Protein AF-0000000066668780 (afdb_homodimer)

Organism: Nocardia brasiliensis (strain ATCC 700358 / HUJEG-1) (NCBI:txid1133849)

Foldseek 3Di:
DDDDDAWEKEFEWEDDPQWTKWFAWAPPPPLHRFIEGQIGTDDPPDDRLVRRQVSQCQAWNKHADSVQKAFQAWEWEAPPPPHIYIYTYIYGNDIDDDTDGNDCNTTVDMDIDRLVDDDPRHDPVRVVSSVCNVVSHHYYYYNDDDPDPPPPVD/DDDDDAWEKEFEWEDDPQWTKWFAWAPPPPLHRFIEGQIGTDDPPDDRLRRRQVSQCQAWNKHADSVQKAFQAWEWEAPPPPHIYIYTYIYGNDIDDDTDGNDCNTTVDMDIDRLVDDDPRHDPVRVVSSVCNVVSHHYYYYNDDDPDPPPPVD

Structure (mmCIF, N/CA/C/O backbone):
data_AF-0000000066668780-model_v1
#
loop_
_entity.id
_entity.type
_entity.pdbx_description
1 polymer 'NUDIX hydrolase'
#
loop_
_atom_site.group_PDB
_atom_site.id
_atom_site.type_symbol
_atom_site.label_atom_id
_atom_site.label_alt_id
_atom_site.label_comp_id
_atom_site.label_asym_id
_atom_site.label_entity_id
_atom_site.label_seq_id
_atom_site.pdbx_PDB_ins_code
_atom_site.Cartn_x
_atom_site.Cartn_y
_atom_site.Cartn_z
_atom_site.occupancy
_atom_site.B_iso_or_equiv
_atom_site.auth_seq_id
_atom_site.auth_comp_id
_atom_site.auth_asym_id
_atom_site.auth_atom_id
_atom_site.pdbx_PDB_model_num
ATOM 1 N N . MET A 1 1 ? 2.645 -21.25 11.852 1 57.34 1 MET A N 1
ATOM 2 C CA . MET A 1 1 ? 3.521 -20.094 11.742 1 57.34 1 MET A CA 1
ATOM 3 C C . MET A 1 1 ? 2.773 -18.797 12.094 1 57.34 1 MET A C 1
ATOM 5 O O . MET A 1 1 ? 1.587 -18.672 11.789 1 57.34 1 MET A O 1
ATOM 9 N N . THR A 1 2 ? 3.303 -18.016 13 1 78.12 2 THR A N 1
ATOM 10 C CA . THR A 1 2 ? 2.643 -16.812 13.5 1 78.12 2 THR A CA 1
ATOM 11 C C . THR A 1 2 ? 2.387 -15.836 12.359 1 78.12 2 THR A C 1
ATOM 13 O O . THR A 1 2 ? 3.271 -15.586 11.539 1 78.12 2 THR A O 1
ATOM 16 N N . ILE A 1 3 ? 1.194 -15.492 12.188 1 87.69 3 ILE A N 1
ATOM 17 C CA . ILE A 1 3 ? 0.774 -14.562 11.141 1 87.69 3 ILE A CA 1
ATOM 18 C C . ILE A 1 3 ? 1.313 -13.172 11.453 1 87.69 3 ILE A C 1
ATOM 20 O O . ILE A 1 3 ? 1.068 -12.625 12.531 1 87.69 3 ILE A O 1
ATOM 24 N N . PHE A 1 4 ? 2.117 -12.68 10.516 1 91.69 4 PHE A N 1
ATOM 25 C CA . PHE A 1 4 ? 2.697 -11.352 10.672 1 91.69 4 PHE A CA 1
ATOM 26 C C . PHE A 1 4 ? 1.655 -10.266 10.406 1 91.69 4 PHE A C 1
ATOM 28 O O . PHE A 1 4 ? 0.869 -10.375 9.461 1 91.69 4 PHE A O 1
ATOM 35 N N . ARG A 1 5 ? 1.616 -9.273 11.273 1 94.69 5 ARG A N 1
ATOM 36 C CA . ARG A 1 5 ? 0.768 -8.094 11.133 1 94.69 5 ARG A CA 1
ATOM 37 C C . ARG A 1 5 ? 1.564 -6.816 11.359 1 94.69 5 ARG A C 1
ATOM 39 O O . ARG A 1 5 ? 2.525 -6.809 12.133 1 94.69 5 ARG A O 1
ATOM 46 N N . THR A 1 6 ? 1.183 -5.785 10.711 1 96.19 6 THR A N 1
ATOM 47 C CA . THR A 1 6 ? 1.904 -4.527 10.859 1 96.19 6 THR A CA 1
ATOM 48 C C . THR A 1 6 ? 0.933 -3.352 10.938 1 96.19 6 THR A C 1
ATOM 50 O O . THR A 1 6 ? -0.254 -3.502 10.641 1 96.19 6 THR A O 1
ATOM 53 N N . ILE A 1 7 ? 1.44 -2.242 11.414 1 96.75 7 ILE A N 1
ATOM 54 C CA . ILE A 1 7 ? 0.686 -0.996 11.492 1 96.75 7 ILE A CA 1
ATOM 55 C C . ILE A 1 7 ? 0.585 -0.367 10.109 1 96.75 7 ILE A C 1
ATOM 57 O O . ILE A 1 7 ? 1.516 -0.469 9.305 1 96.75 7 ILE A O 1
ATOM 61 N N . VAL A 1 8 ? -0.502 0.285 9.844 1 97.88 8 VAL A N 1
ATOM 62 C CA . VAL A 1 8 ? -0.703 1.032 8.602 1 97.88 8 VAL A CA 1
ATOM 63 C C . VAL A 1 8 ? -0.846 2.52 8.914 1 97.88 8 VAL A C 1
ATOM 65 O O . VAL A 1 8 ? -1.697 2.914 9.719 1 97.88 8 VAL A O 1
ATOM 68 N N . GLY A 1 9 ? 0.078 3.295 8.352 1 97.88 9 GLY A N 1
ATOM 69 C CA . GLY A 1 9 ? -0.002 4.746 8.438 1 97.88 9 GLY A CA 1
ATOM 70 C C . GLY A 1 9 ? -0.447 5.395 7.145 1 97.88 9 GLY A C 1
ATOM 71 O O . GLY A 1 9 ? -0.342 4.793 6.074 1 97.88 9 GLY A O 1
ATOM 72 N N . VAL A 1 10 ? -0.979 6.594 7.277 1 98.75 10 VAL A N 1
ATOM 73 C CA . VAL A 1 10 ? -1.367 7.41 6.133 1 98.75 10 VAL A CA 1
ATOM 74 C C . VAL A 1 10 ? -0.814 8.828 6.293 1 98.75 10 VAL A C 1
ATOM 76 O O . VAL A 1 10 ? -0.722 9.336 7.41 1 98.75 10 VAL A O 1
ATOM 79 N N . GLN A 1 11 ? -0.437 9.398 5.207 1 98.88 11 GLN A N 1
ATOM 80 C CA . GLN A 1 11 ? 0.023 10.781 5.156 1 98.88 11 GLN A CA 1
ATOM 81 C C . GLN A 1 11 ? -0.585 11.523 3.967 1 98.88 11 GLN A C 1
ATOM 83 O O . GLN A 1 11 ? -0.768 10.938 2.896 1 98.88 11 GLN A O 1
ATOM 88 N N . LEU A 1 12 ? -0.909 12.75 4.109 1 98.88 12 LEU A N 1
ATOM 89 C CA . LEU A 1 12 ? -1.543 13.57 3.08 1 98.88 12 LEU A CA 1
ATOM 90 C C . LEU A 1 12 ? -0.623 14.703 2.648 1 98.88 12 LEU A C 1
ATOM 92 O O . LEU A 1 12 ? -0.203 15.516 3.475 1 98.88 12 LEU A O 1
ATOM 96 N N . LEU A 1 13 ? -0.365 14.727 1.427 1 98.81 13 LEU A N 1
ATOM 97 C CA . LEU A 1 13 ? 0.352 15.859 0.845 1 98.81 13 LEU A CA 1
ATOM 98 C C . LEU A 1 13 ? -0.623 16.906 0.325 1 98.81 13 LEU A C 1
ATOM 100 O O . LEU A 1 13 ? -1.42 16.641 -0.574 1 98.81 13 LEU A O 1
ATOM 104 N N . LEU A 1 14 ? -0.664 18.047 0.905 1 98.75 14 LEU A N 1
ATOM 105 C CA . LEU A 1 14 ? -1.234 19.25 0.321 1 98.75 14 LEU A CA 1
ATOM 106 C C . LEU A 1 14 ? -0.167 20.062 -0.41 1 98.75 14 LEU A C 1
ATOM 108 O O . LEU A 1 14 ? 0.797 20.516 0.204 1 98.75 14 LEU A O 1
ATOM 112 N N . ILE A 1 15 ? -0.327 20.172 -1.659 1 98.5 15 ILE A N 1
ATOM 113 C CA . ILE A 1 15 ? 0.67 20.859 -2.469 1 98.5 15 ILE A CA 1
ATOM 114 C C . ILE A 1 15 ? 0.02 22.047 -3.193 1 98.5 15 ILE A C 1
ATOM 116 O O . ILE A 1 15 ? -0.992 21.875 -3.877 1 98.5 15 ILE A O 1
ATOM 120 N N . GLU A 1 16 ? 0.57 23.141 -2.951 1 96.5 16 GLU A N 1
ATOM 121 C CA . GLU A 1 16 ? 0.113 24.391 -3.57 1 96.5 16 GLU A CA 1
ATOM 122 C C . GLU A 1 16 ? 1.291 25.266 -3.996 1 96.5 16 GLU A C 1
ATOM 124 O O . GLU A 1 16 ? 2.207 25.5 -3.209 1 96.5 16 GLU A O 1
ATOM 129 N N . ASN A 1 17 ? 1.235 25.7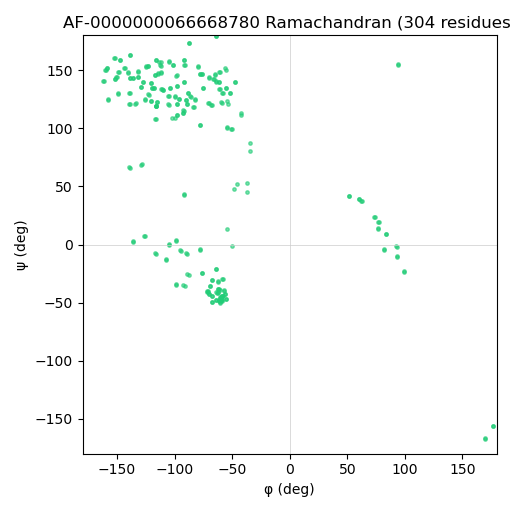34 -5.254 1 96.44 17 ASN A N 1
ATOM 130 C CA . ASN A 1 17 ? 2.238 26.672 -5.75 1 96.44 17 ASN A CA 1
ATOM 131 C C . ASN A 1 17 ? 3.654 26.156 -5.492 1 96.44 17 ASN A C 1
ATOM 133 O O . ASN A 1 17 ? 4.5 26.891 -4.977 1 96.44 17 ASN A O 1
ATOM 137 N N . GLY A 1 18 ? 3.859 24.859 -5.707 1 96.56 18 GLY A N 1
ATOM 138 C CA . GLY A 1 18 ? 5.184 24.266 -5.598 1 96.56 18 GLY A CA 1
ATOM 139 C C . GLY A 1 18 ? 5.629 24.062 -4.164 1 96.56 18 GLY A C 1
ATOM 140 O O . GLY A 1 18 ? 6.809 23.812 -3.902 1 96.56 18 GLY A O 1
ATOM 141 N N . ARG A 1 19 ? 4.691 24.172 -3.207 1 98.56 19 ARG A N 1
ATOM 142 C CA . ARG A 1 19 ? 5.008 23.984 -1.794 1 98.56 19 ARG A CA 1
ATOM 143 C C . ARG A 1 19 ? 4.148 22.891 -1.176 1 98.56 19 ARG A C 1
ATOM 145 O O . ARG A 1 19 ? 3.049 22.609 -1.655 1 98.56 19 ARG A O 1
ATOM 152 N N . VAL A 1 20 ? 4.68 22.281 -0.128 1 98.81 20 VAL A N 1
ATOM 153 C CA . VAL A 1 20 ? 3.961 21.25 0.601 1 98.81 20 VAL A CA 1
ATOM 154 C C . VAL A 1 20 ? 3.783 21.672 2.059 1 98.81 20 VAL A C 1
ATOM 156 O O . VAL A 1 20 ? 4.695 22.234 2.662 1 98.81 20 VAL A O 1
ATOM 159 N N . LEU A 1 21 ? 2.605 21.406 2.604 1 98.88 21 LEU A N 1
ATOM 160 C CA . LEU A 1 21 ? 2.318 21.703 4 1 98.88 21 LEU A CA 1
ATOM 161 C C . LEU A 1 21 ? 2.846 20.609 4.918 1 98.88 21 LEU A C 1
ATOM 163 O O . LEU A 1 21 ? 2.533 19.438 4.73 1 98.88 21 LEU A O 1
ATOM 167 N N . LEU A 1 22 ? 3.672 20.969 5.895 1 98.88 22 LEU A N 1
ATOM 168 C CA . LEU A 1 22 ? 4.156 20.031 6.902 1 98.88 22 LEU A CA 1
ATOM 169 C C . LEU A 1 22 ? 3.842 20.531 8.305 1 98.88 22 LEU A C 1
ATOM 171 O O . LEU A 1 22 ? 3.625 21.719 8.508 1 98.88 22 LEU A O 1
ATOM 175 N N . ALA A 1 23 ? 3.729 19.594 9.18 1 98.56 23 ALA A N 1
ATOM 176 C CA . ALA A 1 23 ? 3.473 19.844 10.602 1 98.56 23 ALA A CA 1
ATOM 177 C C . ALA A 1 23 ? 4.68 19.469 11.453 1 98.56 23 ALA A C 1
ATOM 179 O O . ALA A 1 23 ? 5.277 18.406 11.258 1 98.56 23 ALA A O 1
ATOM 180 N N . ARG A 1 24 ? 5.02 20.328 12.328 1 98.38 24 ARG A N 1
ATOM 181 C CA . ARG A 1 24 ? 6.125 20.016 13.234 1 98.38 24 ARG A CA 1
ATOM 182 C C . ARG A 1 24 ? 5.625 19.312 14.492 1 98.38 24 ARG A C 1
ATOM 184 O O . ARG A 1 24 ? 4.828 19.875 15.25 1 98.38 24 ARG A O 1
ATOM 191 N N . ARG A 1 25 ? 6.145 18.109 14.711 1 97.31 25 ARG A N 1
ATOM 192 C CA . ARG A 1 25 ? 5.691 17.25 15.805 1 97.31 25 ARG A CA 1
ATOM 193 C C . ARG A 1 25 ? 6.121 17.812 17.156 1 97.31 25 ARG A C 1
ATOM 195 O O . ARG A 1 25 ? 7.234 18.328 17.297 1 97.31 25 ARG A O 1
ATOM 202 N N . ARG A 1 26 ? 5.188 17.609 18.109 1 94.56 26 ARG A N 1
ATOM 203 C CA . ARG A 1 26 ? 5.418 18.062 19.469 1 94.56 26 ARG A CA 1
ATOM 204 C C . ARG A 1 26 ? 4.711 17.141 20.469 1 94.56 26 ARG A C 1
ATOM 206 O O . ARG A 1 26 ? 3.531 16.828 20.312 1 94.56 26 ARG A O 1
ATOM 213 N N . ASN A 1 27 ? 5.508 16.719 21.469 1 93 27 ASN A N 1
ATOM 214 C CA . ASN A 1 27 ? 4.93 16 22.594 1 93 27 ASN A CA 1
ATOM 215 C C . ASN A 1 27 ? 4.289 14.695 22.156 1 93 27 ASN A C 1
ATOM 217 O O . ASN A 1 27 ? 3.193 14.352 22.609 1 93 27 ASN A O 1
ATOM 221 N N . THR A 1 28 ? 4.844 13.938 21.188 1 84.25 28 THR A N 1
ATOM 222 C CA . THR A 1 28 ? 4.238 12.727 20.641 1 84.25 28 THR A CA 1
ATOM 223 C C . THR A 1 28 ? 4.992 11.484 21.125 1 84.25 28 THR A C 1
ATOM 225 O O . THR A 1 28 ? 4.488 10.367 21.016 1 84.25 28 THR A O 1
ATOM 228 N N . GLY A 1 29 ? 6.168 11.812 21.688 1 82.56 29 GLY A N 1
ATOM 229 C CA . GLY A 1 29 ? 6.973 10.68 22.125 1 82.56 29 GLY A CA 1
ATOM 230 C C . GLY A 1 29 ? 7.762 10.047 20.984 1 82.56 29 GLY A C 1
ATOM 231 O O . GLY A 1 29 ? 8.523 9.102 21.219 1 82.56 29 GLY A O 1
ATOM 232 N N . PHE A 1 30 ? 7.488 10.57 19.859 1 78.94 30 PHE A N 1
ATOM 233 C CA . PHE A 1 30 ? 8.195 10.086 18.672 1 78.94 30 PHE A CA 1
ATOM 234 C C . PHE A 1 30 ? 8.578 11.25 17.766 1 78.94 30 PHE A C 1
ATOM 236 O O . PHE A 1 30 ? 7.727 12.062 17.391 1 78.94 30 PHE A O 1
ATOM 243 N N . ALA A 1 31 ? 9.883 11.453 17.484 1 89.31 31 ALA A N 1
ATOM 244 C CA . ALA A 1 31 ? 10.398 12.375 16.484 1 89.31 31 ALA A CA 1
ATOM 245 C C . ALA A 1 31 ? 9.969 13.812 16.781 1 89.31 31 ALA A C 1
ATOM 247 O O . ALA A 1 31 ? 9.578 14.547 15.867 1 89.31 31 ALA A O 1
ATOM 248 N N . ASP A 1 32 ? 9.984 14.141 18 1 93.38 32 ASP A N 1
ATOM 249 C CA . ASP A 1 32 ? 9.609 15.5 18.359 1 93.38 32 ASP A CA 1
ATOM 250 C C . ASP A 1 32 ? 10.562 16.516 17.734 1 93.38 32 ASP A C 1
ATOM 252 O O . ASP A 1 32 ? 11.773 16.312 17.719 1 93.38 32 ASP A O 1
ATOM 256 N N . GLY A 1 33 ? 9.93 17.531 17.172 1 96.19 33 GLY A N 1
ATOM 257 C CA . GLY A 1 33 ? 10.703 18.562 16.484 1 96.19 33 GLY A CA 1
ATOM 258 C C . GLY A 1 33 ? 10.859 18.297 15.008 1 96.19 33 GLY A C 1
ATOM 259 O O . GLY A 1 33 ? 11.25 19.188 14.25 1 96.19 33 GLY A O 1
ATOM 260 N N . GLN A 1 34 ? 10.477 17.141 14.578 1 97.62 34 GLN A N 1
ATOM 261 C CA . GLN A 1 34 ? 10.586 16.812 13.164 1 97.62 34 GLN A CA 1
ATOM 262 C C . GLN A 1 34 ? 9.305 17.172 12.414 1 97.62 34 GLN A C 1
ATOM 264 O O . GLN A 1 34 ? 8.234 17.281 13.023 1 97.62 34 GLN A O 1
ATOM 269 N N . TRP A 1 35 ? 9.523 17.406 11.133 1 98.44 35 TRP A N 1
ATOM 270 C CA . TRP A 1 35 ? 8.406 17.766 10.266 1 98.44 35 TRP A CA 1
ATOM 271 C C . TRP A 1 35 ? 7.805 16.516 9.617 1 98.44 35 TRP A C 1
ATOM 273 O O . TRP A 1 35 ? 8.531 15.594 9.227 1 98.44 35 TRP A O 1
ATOM 283 N N . ASN A 1 36 ? 6.535 16.5 9.539 1 98.19 36 ASN A N 1
ATOM 284 C CA . ASN A 1 36 ? 5.84 15.406 8.859 1 98.19 36 ASN A CA 1
ATOM 285 C C . ASN A 1 36 ? 4.605 15.914 8.117 1 98.19 36 ASN A C 1
ATOM 287 O O . ASN A 1 36 ? 4.039 16.953 8.477 1 98.19 36 ASN A O 1
ATOM 291 N N . ALA A 1 37 ? 4.25 15.227 7.07 1 98.69 37 ALA A N 1
ATOM 292 C CA . ALA A 1 37 ? 2.949 15.477 6.453 1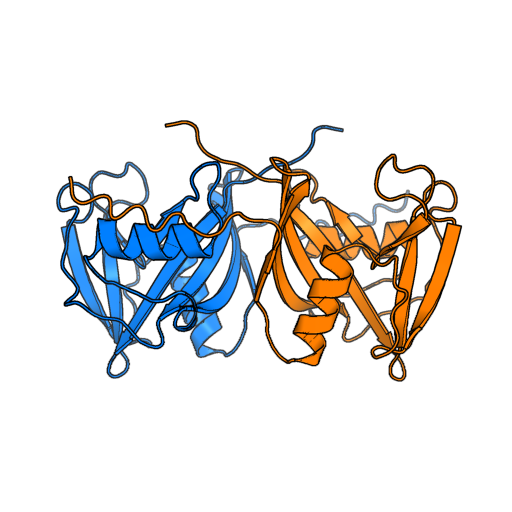 98.69 37 ALA A CA 1
ATOM 293 C C . ALA A 1 37 ? 1.812 15.117 7.406 1 98.69 37 ALA A C 1
ATOM 295 O O . ALA A 1 37 ? 1.906 14.133 8.148 1 98.69 37 ALA A O 1
ATOM 296 N N . PRO A 1 38 ? 0.733 15.938 7.438 1 98.56 38 PRO A N 1
ATOM 297 C CA . PRO A 1 38 ? -0.423 15.5 8.227 1 98.56 38 PRO A CA 1
ATOM 298 C C . PRO A 1 38 ? -0.82 14.055 7.945 1 98.56 38 PRO A C 1
ATOM 300 O O . PRO A 1 38 ? -0.757 13.602 6.797 1 98.56 38 PRO A O 1
ATOM 303 N N . GLY A 1 39 ? -1.153 13.359 8.906 1 97.88 39 GLY A N 1
ATOM 304 C CA . GLY A 1 39 ? -1.483 11.945 8.773 1 97.88 39 GLY A CA 1
ATOM 305 C C . GLY A 1 39 ? -1.622 11.242 10.109 1 97.88 39 GLY A C 1
ATOM 306 O O . GLY A 1 39 ? -1.695 11.891 11.156 1 97.88 39 GLY A O 1
ATOM 307 N N . GLY A 1 40 ? -1.665 9.961 10.117 1 96.69 40 GLY A N 1
ATOM 308 C CA . GLY A 1 40 ? -1.83 9.141 11.305 1 96.69 40 GLY A CA 1
ATOM 309 C C . GLY A 1 40 ? -1.922 7.656 10.992 1 96.69 40 GLY A C 1
ATOM 310 O O . GLY A 1 40 ? -1.345 7.188 10.008 1 96.69 40 GLY A O 1
ATOM 311 N N . LYS A 1 41 ? -2.543 6.953 11.922 1 96.75 41 LYS A N 1
ATOM 312 C CA . LYS A 1 41 ? -2.693 5.508 11.789 1 96.75 41 LYS A CA 1
ATOM 313 C C . LYS A 1 41 ? -4.156 5.125 11.57 1 96.75 41 LYS A C 1
ATOM 315 O O . LYS A 1 41 ? -5.059 5.887 11.922 1 96.75 41 LYS A O 1
ATOM 320 N N . LEU A 1 42 ? -4.301 4.012 10.922 1 96.81 42 LEU A N 1
ATOM 321 C CA . LEU A 1 42 ? -5.652 3.479 10.773 1 96.81 42 LEU A CA 1
ATOM 322 C C . LEU A 1 42 ? -6.227 3.072 12.133 1 96.81 42 LEU A C 1
ATOM 324 O O . LEU A 1 42 ? -5.516 2.51 12.969 1 96.81 42 LEU A O 1
ATOM 328 N N . ASP A 1 43 ? -7.512 3.291 12.344 1 94.75 43 ASP A N 1
ATOM 329 C CA . ASP A 1 43 ? -8.273 2.689 13.43 1 94.75 43 ASP A CA 1
ATOM 330 C C . ASP A 1 43 ? -8.93 1.388 12.984 1 94.75 43 ASP A C 1
ATOM 332 O O . ASP A 1 43 ? -9.133 1.165 11.789 1 94.75 43 ASP A O 1
ATOM 336 N N . GLU A 1 44 ? -9.219 0.635 13.914 1 92.56 44 GLU A N 1
ATOM 337 C CA . GLU A 1 44 ? -9.945 -0.593 13.594 1 92.56 44 GLU A CA 1
ATOM 338 C C . GLU A 1 44 ? -11.266 -0.288 12.898 1 92.56 44 GLU A C 1
ATOM 340 O O . GLU A 1 44 ? -11.984 0.636 13.289 1 92.56 44 GLU A O 1
ATOM 345 N N . GLY A 1 45 ? -11.531 -0.969 11.758 1 91.12 45 GLY A N 1
ATOM 346 C CA . GLY A 1 45 ? -12.82 -0.856 11.086 1 91.12 45 GLY A CA 1
ATOM 347 C C . GLY A 1 45 ? -12.844 0.211 10.008 1 91.12 45 GLY A C 1
ATOM 348 O O . GLY A 1 45 ? -13.844 0.381 9.32 1 91.12 45 GLY A O 1
ATOM 349 N N . GLU A 1 46 ? -11.773 0.891 9.859 1 93.81 46 GLU A N 1
ATOM 350 C CA . GLU A 1 46 ? -11.766 1.922 8.82 1 93.81 46 GLU A CA 1
ATOM 351 C C . GLU A 1 46 ? -10.781 1.576 7.707 1 93.81 46 GLU A C 1
ATOM 353 O O . GLU A 1 46 ? -9.734 0.975 7.953 1 93.81 46 GLU A O 1
ATOM 358 N N . ASP A 1 47 ? -11.148 2.012 6.473 1 96.56 47 ASP A N 1
ATOM 359 C CA . ASP A 1 47 ? -10.211 1.836 5.367 1 96.56 47 ASP A CA 1
ATOM 360 C C . ASP A 1 47 ? -9.25 3.018 5.266 1 96.56 47 ASP A C 1
ATOM 362 O O . ASP A 1 47 ? -9.414 4.023 5.961 1 96.56 47 ASP A O 1
ATOM 366 N N . VAL A 1 48 ? -8.32 2.895 4.422 1 97.75 48 VAL A N 1
ATOM 367 C CA . VAL A 1 48 ? -7.211 3.836 4.297 1 97.75 48 VAL A CA 1
ATOM 368 C C . VAL A 1 48 ? -7.746 5.215 3.92 1 97.75 48 VAL A C 1
ATOM 370 O O . VAL A 1 48 ? -7.242 6.234 4.398 1 97.75 48 VAL A O 1
ATOM 373 N N . LEU A 1 49 ? -8.766 5.297 3.049 1 97.88 49 LEU A N 1
ATOM 374 C CA . LEU A 1 49 ? -9.312 6.578 2.615 1 97.88 49 LEU A CA 1
ATOM 375 C C . LEU A 1 49 ? -10.07 7.258 3.754 1 97.88 49 LEU A C 1
ATOM 377 O O . LEU A 1 49 ? -9.93 8.469 3.959 1 97.88 49 LEU A O 1
ATOM 381 N N . THR A 1 50 ? -10.82 6.5 4.465 1 97.12 50 THR A N 1
ATOM 382 C CA . THR A 1 50 ? -11.516 7.039 5.629 1 97.12 50 THR A CA 1
ATOM 383 C C . THR A 1 50 ? -10.523 7.617 6.633 1 97.12 50 THR A C 1
ATOM 385 O O . THR A 1 50 ? -10.734 8.711 7.164 1 97.12 50 THR A O 1
ATOM 388 N N . ALA A 1 51 ? -9.477 6.891 6.855 1 97.56 51 ALA A N 1
ATOM 389 C CA . ALA A 1 51 ? -8.469 7.312 7.82 1 97.56 51 ALA A CA 1
ATOM 390 C C . ALA A 1 51 ? -7.836 8.641 7.406 1 97.56 51 ALA A C 1
ATOM 392 O O . ALA A 1 51 ? -7.723 9.562 8.219 1 97.56 51 ALA A O 1
ATOM 393 N N . ILE A 1 52 ? -7.414 8.766 6.113 1 98.19 52 ILE A N 1
ATOM 394 C CA . ILE A 1 52 ? -6.68 9.953 5.695 1 98.19 52 ILE A CA 1
ATOM 395 C C . ILE A 1 52 ? -7.613 11.164 5.707 1 98.19 52 ILE A C 1
ATOM 397 O O . ILE A 1 52 ? -7.195 12.273 6.047 1 98.19 52 ILE A O 1
ATOM 401 N N . ILE A 1 53 ? -8.859 10.953 5.352 1 97.88 53 ILE A N 1
ATOM 402 C CA . ILE A 1 53 ? -9.844 12.031 5.355 1 97.88 53 ILE A CA 1
ATOM 403 C C . ILE A 1 53 ? -10.117 12.484 6.793 1 97.88 53 ILE A C 1
ATOM 405 O O . ILE A 1 53 ? -10.141 13.68 7.082 1 97.88 53 ILE A O 1
ATOM 409 N N . ARG A 1 54 ? -10.281 11.523 7.668 1 97.56 54 ARG A N 1
ATOM 410 C CA . ARG A 1 54 ? -10.492 11.828 9.078 1 97.56 54 ARG A CA 1
ATOM 411 C C . ARG A 1 54 ? -9.297 12.586 9.656 1 97.56 54 ARG A C 1
ATOM 413 O O . ARG A 1 54 ? -9.461 13.625 10.297 1 97.56 54 ARG A O 1
ATOM 420 N N . GLU A 1 55 ? -8.078 12.102 9.445 1 98.25 55 GLU A N 1
ATOM 421 C CA . GLU A 1 55 ? -6.859 12.703 9.977 1 98.25 55 GLU A CA 1
ATOM 422 C C . GLU A 1 55 ? -6.672 14.125 9.453 1 98.25 55 GLU A C 1
ATOM 424 O O . GLU A 1 55 ? -6.191 15 10.172 1 98.25 55 GLU A O 1
ATOM 429 N N . ALA A 1 56 ? -7.008 14.352 8.164 1 98.56 56 ALA A N 1
ATOM 430 C CA . ALA A 1 56 ? -6.898 15.68 7.57 1 98.56 56 ALA A CA 1
ATOM 431 C C . ALA A 1 56 ? -7.781 16.688 8.312 1 98.56 56 ALA A C 1
ATOM 433 O O . ALA A 1 56 ? -7.348 17.797 8.609 1 98.56 56 ALA A O 1
ATOM 434 N N . ASP A 1 57 ? -8.969 16.234 8.555 1 98.25 57 ASP A N 1
ATOM 435 C CA . ASP A 1 57 ? -9.898 17.109 9.273 1 98.25 57 ASP A CA 1
ATOM 436 C C . ASP A 1 57 ? -9.445 17.328 10.711 1 98.25 57 ASP A C 1
ATOM 438 O O . ASP A 1 57 ? -9.367 18.469 11.18 1 98.25 57 ASP A O 1
ATOM 442 N N . GLU A 1 58 ? -9.148 16.25 11.383 1 98.06 58 GLU A N 1
ATOM 443 C CA . GLU A 1 58 ? -8.812 16.297 12.805 1 98.06 58 GLU A CA 1
ATOM 444 C C . GLU A 1 58 ? -7.555 17.125 13.047 1 98.06 58 GLU A C 1
ATOM 446 O O . GLU A 1 58 ? -7.504 17.922 13.992 1 98.06 58 GLU A O 1
ATOM 451 N N . GLU A 1 59 ? -6.578 16.984 12.227 1 98.5 59 GLU A N 1
ATOM 452 C CA . GLU A 1 59 ? -5.27 17.562 12.523 1 98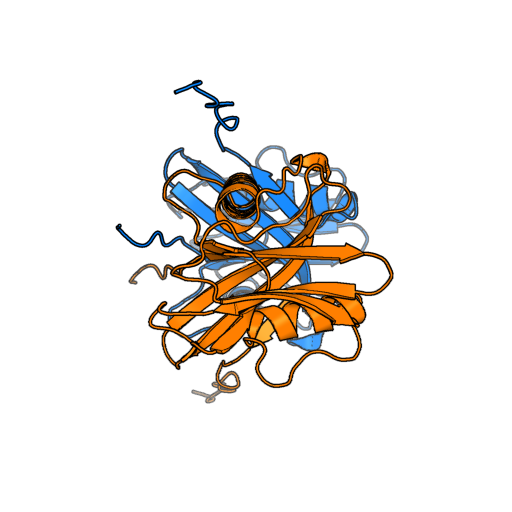.5 59 GLU A CA 1
ATOM 453 C C . GLU A 1 59 ? -5.145 18.969 11.945 1 98.5 59 GLU A C 1
ATOM 455 O O . GLU A 1 59 ? -4.512 19.844 12.555 1 98.5 59 GLU A O 1
ATOM 460 N N . ILE A 1 60 ? -5.777 19.203 10.703 1 98.69 60 ILE A N 1
ATOM 461 C CA . ILE A 1 60 ? -5.445 20.469 10.062 1 98.69 60 ILE A CA 1
ATOM 462 C C . ILE A 1 60 ? -6.715 21.125 9.516 1 98.69 60 ILE A C 1
ATOM 464 O O . ILE A 1 60 ? -6.648 22.109 8.773 1 98.69 60 ILE A O 1
ATOM 468 N N . GLY A 1 61 ? -7.875 20.531 9.727 1 98.38 61 GLY A N 1
ATOM 469 C CA . GLY A 1 61 ? -9.148 21.172 9.438 1 98.38 61 GLY A CA 1
ATOM 470 C C . GLY A 1 61 ? -9.492 21.172 7.961 1 98.38 61 GLY A C 1
ATOM 471 O O . GLY A 1 61 ? -10.305 21.969 7.508 1 98.38 61 GLY A O 1
ATOM 472 N N . VAL A 1 62 ? -8.891 20.328 7.238 1 98 62 VAL A N 1
ATOM 473 C CA . VAL A 1 62 ? -9.086 20.25 5.793 1 98 62 VAL A CA 1
ATOM 474 C C . VAL A 1 62 ? -10.086 19.141 5.465 1 98 62 VAL A C 1
ATOM 476 O O . VAL A 1 62 ? -10.023 18.062 6.039 1 98 62 VAL A O 1
ATOM 479 N N . GLN A 1 63 ? -11 19.5 4.527 1 98.31 63 GLN A N 1
ATOM 480 C CA . GLN A 1 63 ? -11.945 18.516 4.023 1 98.31 63 GLN A CA 1
ATOM 481 C C . GLN A 1 63 ? -11.57 18.062 2.617 1 98.31 63 GLN A C 1
ATOM 483 O O . GLN A 1 63 ? -11.359 18.891 1.729 1 98.31 63 GLN A O 1
ATOM 488 N N . VAL A 1 64 ? -11.484 16.797 2.473 1 98.06 64 VAL A N 1
ATOM 489 C CA . VAL A 1 64 ? -11.156 16.219 1.176 1 98.06 64 VAL A CA 1
ATOM 490 C C . VAL A 1 64 ? -12.172 15.141 0.821 1 98.06 64 VAL A C 1
ATOM 492 O O . VAL A 1 64 ? -12.555 14.328 1.673 1 98.06 64 VAL A O 1
ATOM 495 N N . GLU A 1 65 ? -12.617 15.164 -0.42 1 97.12 65 GLU A N 1
ATOM 496 C CA . GLU A 1 65 ? -13.484 14.094 -0.907 1 97.12 65 GLU A CA 1
ATOM 497 C C . GLU A 1 65 ? -12.68 12.859 -1.285 1 97.12 65 GLU A C 1
ATOM 499 O O . GLU A 1 65 ? -11.531 12.969 -1.719 1 97.12 65 GLU A O 1
ATOM 504 N N . ARG A 1 66 ? -13.305 11.758 -1.213 1 96.12 66 ARG A N 1
ATOM 505 C CA . ARG A 1 66 ? -12.664 10.484 -1.52 1 96.12 66 ARG A CA 1
ATOM 506 C C . ARG A 1 66 ? -12.086 10.484 -2.932 1 96.12 66 ARG A C 1
ATOM 508 O O . ARG A 1 66 ? -10.969 10.008 -3.156 1 96.12 66 ARG A O 1
ATOM 515 N N . ASP A 1 67 ? -12.836 11.086 -3.879 1 95.94 67 ASP A N 1
ATOM 516 C CA . ASP A 1 67 ? -12.438 11.078 -5.281 1 95.94 67 ASP A CA 1
ATOM 517 C C . ASP A 1 67 ? -11.336 12.102 -5.547 1 95.94 67 ASP A C 1
ATOM 519 O O . ASP A 1 67 ? -10.75 12.125 -6.633 1 95.94 67 ASP A O 1
ATOM 523 N N . ASP A 1 68 ? -10.977 12.875 -4.531 1 98.06 68 ASP A N 1
ATOM 524 C CA . ASP A 1 68 ? -9.953 13.906 -4.699 1 98.06 68 ASP A CA 1
ATOM 525 C C . ASP A 1 68 ? -8.633 13.477 -4.066 1 98.06 68 ASP A C 1
ATOM 527 O O . ASP A 1 68 ? -7.652 14.227 -4.086 1 98.06 68 ASP A O 1
ATOM 531 N N . VAL A 1 69 ? -8.656 12.281 -3.502 1 98.06 69 VAL A N 1
ATOM 532 C CA . VAL A 1 69 ? -7.449 11.734 -2.887 1 98.06 69 VAL A CA 1
ATOM 533 C C . VAL A 1 69 ? -6.785 10.75 -3.844 1 98.06 69 VAL A C 1
ATOM 535 O O . VAL A 1 69 ? -7.434 9.836 -4.352 1 98.06 69 VAL A O 1
ATOM 538 N N . GLU A 1 70 ? -5.516 10.961 -4.074 1 97.88 70 GLU A N 1
ATOM 539 C CA . GLU A 1 70 ? -4.754 10.125 -4.996 1 97.88 70 GLU A CA 1
ATOM 540 C C . GLU A 1 70 ? -3.549 9.492 -4.301 1 97.88 70 GLU A C 1
ATOM 542 O O . GLU A 1 70 ? -2.764 10.195 -3.654 1 97.88 70 GLU A O 1
ATOM 547 N N . LEU A 1 71 ? -3.375 8.203 -4.418 1 98.69 71 LEU A N 1
ATOM 548 C CA . LEU A 1 71 ? -2.182 7.562 -3.873 1 98.69 71 LEU A CA 1
ATOM 549 C C . LEU A 1 71 ? -0.947 7.934 -4.688 1 98.69 71 LEU A C 1
ATOM 551 O O . LEU A 1 71 ? -0.886 7.664 -5.887 1 98.69 71 LEU A O 1
ATOM 555 N N . VAL A 1 72 ? 0.026 8.508 -4.047 1 97.94 72 VAL A N 1
ATOM 556 C CA . VAL A 1 72 ? 1.244 8.867 -4.766 1 97.94 72 VAL A CA 1
ATOM 557 C C . VAL A 1 72 ? 2.314 7.805 -4.535 1 97.94 72 VAL A C 1
ATOM 559 O O . VAL A 1 72 ? 3.111 7.512 -5.43 1 97.94 72 VAL A O 1
ATOM 562 N N . ALA A 1 73 ? 2.303 7.23 -3.328 1 98.38 73 ALA A N 1
ATOM 563 C CA . ALA A 1 73 ? 3.33 6.227 -3.07 1 98.38 73 ALA A CA 1
ATOM 564 C C . ALA A 1 73 ? 2.934 5.324 -1.905 1 98.38 73 ALA A C 1
ATOM 566 O O . ALA A 1 73 ? 2.178 5.734 -1.022 1 98.38 73 ALA A O 1
ATOM 567 N N . SER A 1 74 ? 3.369 4.098 -1.914 1 98.75 74 SER A N 1
ATOM 568 C CA . SER A 1 74 ? 3.357 3.168 -0.79 1 98.75 74 SER A CA 1
ATOM 569 C C . SER A 1 74 ? 4.77 2.898 -0.279 1 98.75 74 SER A C 1
ATOM 571 O O . SER A 1 74 ? 5.68 2.631 -1.066 1 98.75 74 SER A O 1
ATOM 573 N N . ILE A 1 75 ? 4.941 2.955 1 1 98.25 75 ILE A N 1
ATOM 574 C CA . ILE A 1 75 ? 6.262 2.812 1.605 1 98.25 75 ILE A CA 1
ATOM 575 C C . ILE A 1 75 ? 6.227 1.703 2.654 1 98.25 75 ILE A C 1
ATOM 577 O O . ILE A 1 75 ? 5.32 1.655 3.488 1 98.25 75 ILE A O 1
ATOM 581 N N . HIS A 1 76 ? 7.051 0.753 2.557 1 98.38 76 HIS A N 1
ATOM 582 C CA . HIS A 1 76 ? 7.32 -0.202 3.625 1 98.38 76 HIS A CA 1
ATOM 583 C C . HIS A 1 76 ? 8.578 0.183 4.406 1 98.38 76 HIS A C 1
ATOM 585 O O . HIS A 1 76 ? 9.688 0.083 3.885 1 98.38 76 HIS A O 1
ATOM 591 N N . ILE A 1 77 ? 8.367 0.579 5.66 1 96.75 77 ILE A N 1
ATOM 592 C CA . ILE A 1 77 ? 9.477 1.173 6.395 1 96.75 77 ILE A CA 1
ATOM 593 C C . ILE A 1 77 ? 9.664 0.448 7.727 1 96.75 77 ILE A C 1
ATOM 595 O O . ILE A 1 77 ? 8.688 0.003 8.336 1 96.75 77 ILE A O 1
ATOM 599 N N . GLN A 1 78 ? 10.891 0.249 8.062 1 94.38 78 GLN A N 1
ATOM 600 C CA . GLN A 1 78 ? 11.281 -0.225 9.383 1 94.38 78 GLN A CA 1
ATOM 601 C C . GLN A 1 78 ? 12.125 0.817 10.117 1 94.38 78 GLN A C 1
ATOM 603 O O . GLN A 1 78 ? 13.281 1.057 9.75 1 94.38 78 GLN A O 1
ATOM 608 N N . HIS A 1 79 ? 11.523 1.413 11.102 1 87.44 79 HIS A N 1
ATOM 609 C CA . HIS A 1 79 ? 12.227 2.41 11.898 1 87.44 79 HIS A CA 1
ATOM 610 C C . HIS A 1 79 ? 11.578 2.58 13.266 1 87.44 79 HIS A C 1
ATOM 612 O O . HIS A 1 79 ? 10.391 2.896 13.359 1 87.44 79 HIS A O 1
ATOM 618 N N . PRO A 1 80 ? 12.25 2.445 14.336 1 84.75 80 PRO A N 1
ATOM 619 C CA . PRO A 1 80 ? 13.578 1.828 14.398 1 84.75 80 PRO A CA 1
ATOM 620 C C . PRO A 1 80 ? 13.562 0.353 14.008 1 84.75 80 PRO A C 1
ATOM 622 O O . PRO A 1 80 ? 12.516 -0.179 13.633 1 84.75 80 PRO A O 1
ATOM 625 N N . PRO A 1 81 ? 14.75 -0.232 14.039 1 83.88 81 PRO A N 1
ATOM 626 C CA . PRO A 1 81 ? 14.734 -1.659 13.711 1 83.88 81 PRO A CA 1
ATOM 627 C C . PRO A 1 81 ? 13.727 -2.447 14.539 1 83.88 81 PRO A C 1
ATOM 629 O O . PRO A 1 81 ? 13.586 -2.213 15.742 1 83.88 81 PRO A O 1
ATOM 632 N N . GLY A 1 82 ? 12.891 -3.273 13.828 1 86.81 82 GLY A N 1
ATOM 633 C CA . GLY A 1 82 ? 11.891 -4.078 14.523 1 86.81 82 GLY A CA 1
ATOM 634 C C . GLY A 1 82 ? 10.508 -3.467 14.484 1 86.81 82 GLY A C 1
ATOM 635 O O . GLY A 1 82 ? 9.508 -4.16 14.695 1 86.81 82 GLY A O 1
ATOM 636 N N . GLN A 1 83 ? 10.422 -2.246 14.289 1 90.06 83 GLN A N 1
ATOM 637 C CA . GLN A 1 83 ? 9.133 -1.566 14.164 1 90.06 83 GLN A CA 1
ATOM 638 C C . GLN A 1 83 ? 8.812 -1.277 12.695 1 90.06 83 GLN A C 1
ATOM 640 O O . GLN A 1 83 ? 9.422 -0.403 12.078 1 90.06 83 GLN A O 1
ATOM 645 N N . THR A 1 84 ? 7.859 -1.997 12.195 1 94.31 84 THR A N 1
ATOM 646 C CA . THR A 1 84 ? 7.562 -1.934 10.773 1 94.31 84 THR A CA 1
ATOM 647 C C . THR A 1 84 ? 6.199 -1.292 10.531 1 94.31 84 THR A C 1
ATOM 649 O O . THR A 1 84 ? 5.297 -1.403 11.367 1 94.31 84 THR A O 1
ATOM 652 N N . ARG A 1 85 ? 6.094 -0.598 9.422 1 97 85 ARG A N 1
ATOM 653 C CA . ARG A 1 85 ? 4.832 0.015 9.023 1 97 85 ARG A CA 1
ATOM 654 C C . ARG A 1 85 ? 4.707 0.058 7.504 1 97 85 ARG A C 1
ATOM 656 O O . ARG A 1 85 ? 5.711 0.086 6.789 1 97 85 ARG A O 1
ATOM 663 N N . ILE A 1 86 ? 3.539 -0.042 7.117 1 98.31 86 ILE A N 1
ATOM 664 C CA . ILE A 1 86 ? 3.174 0.411 5.777 1 98.31 86 ILE A CA 1
ATOM 665 C C . ILE A 1 86 ? 2.615 1.831 5.848 1 98.31 86 ILE A C 1
ATOM 667 O O . ILE A 1 86 ? 1.728 2.117 6.656 1 98.31 86 ILE A O 1
ATOM 671 N N . VAL A 1 87 ? 3.199 2.719 5.082 1 98.69 87 VAL A N 1
ATOM 672 C CA . VAL A 1 87 ? 2.703 4.09 5.039 1 98.69 87 VAL A CA 1
ATOM 673 C C . VAL A 1 87 ? 2.193 4.41 3.639 1 98.69 87 VAL A C 1
ATOM 675 O O . VAL A 1 87 ? 2.941 4.32 2.662 1 98.69 87 VAL A O 1
ATOM 678 N N . PHE A 1 88 ? 0.934 4.738 3.514 1 98.88 88 PHE A N 1
ATOM 679 C CA . PHE A 1 88 ? 0.365 5.254 2.273 1 98.88 88 PHE A CA 1
ATOM 680 C C . PHE A 1 88 ? 0.447 6.773 2.23 1 98.88 88 PHE A C 1
ATOM 682 O O . PHE A 1 88 ? -0.017 7.453 3.148 1 98.88 88 PHE A O 1
ATOM 689 N N . VAL A 1 89 ? 1.064 7.277 1.196 1 98.88 89 VAL A N 1
ATOM 690 C CA . VAL A 1 89 ? 1.173 8.719 0.986 1 98.88 89 VAL A CA 1
ATOM 691 C C . VAL A 1 89 ? 0.212 9.156 -0.118 1 98.88 89 VAL A C 1
ATOM 693 O O . VAL A 1 89 ? 0.314 8.688 -1.257 1 98.88 89 VAL A O 1
ATOM 696 N N . PHE A 1 90 ? -0.687 10.023 0.226 1 98.88 90 PHE A N 1
ATOM 697 C CA . PHE A 1 90 ? -1.693 10.523 -0.705 1 98.88 90 PHE A CA 1
ATOM 698 C C . PHE A 1 90 ? -1.464 11.992 -1.012 1 98.88 90 PHE A C 1
ATOM 700 O O . PHE A 1 90 ? -0.848 12.711 -0.22 1 98.88 90 PHE A O 1
ATOM 707 N N . ARG A 1 91 ? -1.951 12.406 -2.102 1 98.81 91 ARG A N 1
ATOM 708 C CA . ARG A 1 91 ? -2.057 13.812 -2.453 1 98.81 91 ARG A CA 1
ATOM 709 C C . ARG A 1 91 ? -3.512 14.227 -2.639 1 98.81 91 ARG A C 1
ATOM 711 O O . ARG A 1 91 ? -4.297 13.5 -3.248 1 98.81 91 ARG A O 1
ATOM 718 N N . ALA A 1 92 ? -3.904 15.336 -2.104 1 98.75 92 ALA A N 1
ATOM 719 C CA . ALA A 1 92 ? -5.215 15.914 -2.383 1 98.75 92 ALA A CA 1
ATOM 720 C C . ALA A 1 92 ? -5.188 16.734 -3.674 1 98.75 92 ALA A C 1
ATOM 722 O O . ALA A 1 92 ? -4.449 17.703 -3.783 1 98.75 92 ALA A O 1
ATOM 723 N N . ARG A 1 93 ? -5.961 16.312 -4.578 1 98.06 93 ARG A N 1
ATOM 724 C CA . ARG A 1 93 ? -6.094 17.094 -5.812 1 98.06 93 ARG A CA 1
ATOM 725 C C . ARG A 1 93 ? -6.875 18.375 -5.574 1 98.06 93 ARG A C 1
ATOM 727 O O . ARG A 1 93 ? -6.574 19.406 -6.172 1 98.06 93 ARG A O 1
ATOM 734 N N . ASN A 1 94 ? -7.914 18.234 -4.766 1 98 94 ASN A N 1
ATOM 735 C CA . ASN A 1 94 ? -8.75 19.344 -4.305 1 98 94 ASN A CA 1
ATOM 736 C C . ASN A 1 94 ? -9.133 19.172 -2.836 1 98 94 ASN A C 1
ATOM 738 O O . ASN A 1 94 ? -9.188 18.047 -2.326 1 98 94 ASN A O 1
ATOM 742 N N . TRP A 1 95 ? -9.258 20.328 -2.234 1 98.38 95 TRP A N 1
ATOM 743 C CA . TRP A 1 95 ? -9.734 20.297 -0.858 1 98.38 95 TRP A CA 1
ATOM 744 C C . TRP A 1 95 ? -10.453 21.609 -0.513 1 98.38 95 TRP A C 1
ATOM 746 O O . TRP A 1 95 ? -10.328 22.594 -1.231 1 98.38 95 TRP A O 1
ATOM 756 N N . SER A 1 96 ? -11.25 21.516 0.543 1 98.19 96 SER A N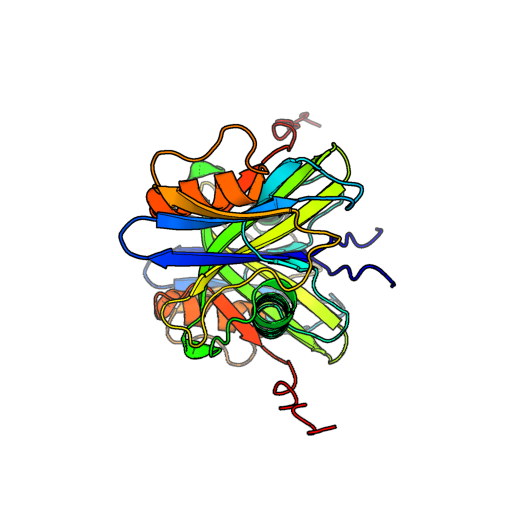 1
ATOM 757 C CA . SER A 1 96 ? -11.875 22.719 1.095 1 98.19 96 SER A CA 1
ATOM 758 C C . SER A 1 96 ? -11.391 22.984 2.516 1 98.19 96 SER A C 1
ATOM 760 O O . SER A 1 96 ? -10.844 22.094 3.17 1 98.19 96 SER A O 1
ATOM 762 N N . GLY A 1 97 ? -11.555 24.234 2.881 1 97.38 97 GLY A N 1
ATOM 763 C CA . GLY A 1 97 ? -11.055 24.641 4.184 1 97.38 97 GLY A CA 1
ATOM 764 C C . GLY A 1 97 ? -9.656 25.219 4.129 1 97.38 97 GLY A C 1
ATOM 765 O O . GLY A 1 97 ? -8.906 24.969 3.182 1 97.38 97 GLY A O 1
ATOM 766 N N . GLU A 1 98 ? -9.32 26.062 5.098 1 97.56 98 GLU A N 1
ATOM 767 C CA . GLU A 1 98 ? -7.973 26.609 5.254 1 97.56 98 GLU A CA 1
ATOM 768 C C . GLU A 1 98 ? -7.188 25.812 6.301 1 97.56 98 GLU A C 1
ATOM 770 O O . GLU A 1 98 ? -7.613 25.719 7.457 1 97.56 98 GLU A O 1
ATOM 775 N N . PRO A 1 99 ? -6.055 25.25 5.875 1 98.44 99 PRO A N 1
ATOM 776 C CA . PRO A 1 99 ? -5.289 24.469 6.852 1 98.44 99 PRO A CA 1
ATOM 777 C C . PRO A 1 99 ? -4.945 25.281 8.102 1 98.44 99 PRO A C 1
ATOM 779 O O . PRO A 1 99 ? -4.496 26.422 8 1 98.44 99 PRO A O 1
ATOM 782 N N . CYS A 1 100 ? -5.137 24.672 9.211 1 98.44 100 CYS A N 1
ATOM 783 C CA . CYS A 1 100 ? -4.77 25.266 10.492 1 98.44 100 CYS A CA 1
ATOM 784 C C . CYS A 1 100 ? -4.336 24.203 11.484 1 98.44 100 CYS A C 1
ATOM 786 O O . CYS A 1 100 ? -4.664 23.016 11.32 1 98.44 100 CYS A O 1
ATOM 788 N N . ASN A 1 101 ? -3.623 24.547 12.453 1 98.5 101 ASN A N 1
ATOM 789 C CA . ASN A 1 101 ? -3.174 23.609 13.484 1 98.5 101 ASN A CA 1
ATOM 790 C C . ASN A 1 101 ? -4.285 23.312 14.484 1 98.5 101 ASN A C 1
ATOM 792 O O . ASN A 1 101 ? -4.5 24.062 15.438 1 98.5 101 ASN A O 1
ATOM 796 N N . ARG A 1 102 ? -4.902 22.141 14.352 1 98.12 102 ARG A N 1
ATOM 797 C CA . ARG A 1 102 ? -6.023 21.781 15.219 1 98.12 102 ARG A CA 1
ATOM 798 C C . ARG A 1 102 ? -5.559 20.969 16.422 1 98.12 102 ARG A C 1
ATOM 800 O O . ARG A 1 102 ? -6.355 20.641 17.297 1 98.12 102 ARG A O 1
ATOM 807 N N . GLU A 1 103 ? -4.305 20.625 16.438 1 97.62 103 GLU A N 1
ATOM 808 C CA . GLU A 1 103 ? -3.746 19.859 17.547 1 97.62 103 GLU A CA 1
ATOM 809 C C . GLU A 1 103 ? -2.49 20.516 18.109 1 97.62 103 GLU A C 1
ATOM 811 O O . GLU A 1 103 ? -1.405 19.922 18.062 1 97.62 103 GLU A O 1
ATOM 816 N N . PRO A 1 104 ? -2.605 21.641 18.75 1 96.75 104 PRO A N 1
ATOM 817 C CA . PRO A 1 104 ? -1.439 22.391 19.219 1 96.75 104 PRO A CA 1
ATOM 818 C C . PRO A 1 104 ? -0.631 21.641 20.266 1 96.75 104 PRO A C 1
ATOM 820 O O . PRO A 1 104 ? 0.553 21.922 20.469 1 96.75 104 PRO A O 1
ATOM 823 N N . ASP A 1 105 ? -1.204 20.734 20.891 1 96.19 105 ASP A N 1
ATOM 824 C CA . ASP A 1 105 ? -0.498 19.969 21.922 1 96.19 105 ASP A CA 1
ATOM 825 C C . ASP A 1 105 ? 0.447 18.953 21.281 1 96.19 105 ASP A C 1
ATOM 827 O O . ASP A 1 105 ? 1.442 18.547 21.891 1 96.19 105 ASP A O 1
ATOM 831 N N . SER A 1 106 ? 0.154 18.547 20.047 1 96.38 106 SER A N 1
ATOM 832 C CA . SER A 1 106 ? 0.971 17.531 19.391 1 96.38 106 SER A CA 1
ATOM 833 C C . SER A 1 106 ? 1.652 18.094 18.156 1 96.38 106 SER A C 1
ATOM 835 O O . SER A 1 106 ? 2.453 17.406 17.516 1 96.38 106 SER A O 1
ATOM 837 N N . CYS A 1 107 ? 1.306 19.266 17.797 1 97.44 107 CYS A N 1
ATOM 838 C CA . CYS A 1 107 ? 1.857 19.969 16.625 1 97.44 107 CYS A CA 1
ATOM 839 C C . CYS A 1 107 ? 2.234 21.391 16.984 1 97.44 107 CYS A C 1
ATOM 841 O O . CYS A 1 107 ? 1.372 22.203 17.344 1 97.44 107 CYS A O 1
ATOM 843 N N . SER A 1 108 ? 3.465 21.75 16.797 1 97.69 108 SER A N 1
ATOM 844 C CA . SER A 1 108 ? 3.92 23.078 17.234 1 97.69 108 SER A CA 1
ATOM 845 C C . SER A 1 108 ? 3.725 24.109 16.141 1 97.69 108 SER A C 1
ATOM 847 O O . SER A 1 108 ? 3.625 25.312 16.422 1 97.69 108 SER A O 1
ATOM 849 N N . GLU A 1 109 ? 3.711 23.609 14.867 1 97.81 109 GLU A N 1
ATOM 850 C CA . GLU A 1 109 ? 3.676 24.547 13.75 1 97.81 109 GLU A CA 1
ATOM 851 C C . GLU A 1 109 ? 3.232 23.859 12.461 1 97.81 109 GLU A C 1
ATOM 853 O O . GLU A 1 109 ? 3.576 22.703 12.219 1 97.81 109 GLU A O 1
ATOM 858 N N . LEU A 1 110 ? 2.443 24.562 11.695 1 98.5 110 LEU A N 1
ATOM 859 C CA . LEU A 1 110 ? 2.217 24.234 10.297 1 98.5 110 LEU A CA 1
ATOM 860 C C . LEU A 1 110 ? 2.975 25.188 9.383 1 98.5 110 LEU A C 1
ATOM 862 O O . LEU A 1 110 ? 2.918 26.406 9.57 1 98.5 110 LEU A O 1
ATOM 866 N N . ARG A 1 111 ? 3.625 24.625 8.375 1 98.5 111 ARG A N 1
ATOM 867 C CA . ARG A 1 111 ? 4.402 25.5 7.5 1 98.5 111 ARG A CA 1
ATOM 868 C C . ARG A 1 111 ? 4.496 24.906 6.094 1 98.5 111 ARG A C 1
ATOM 870 O O . ARG A 1 111 ? 4.645 23.703 5.926 1 98.5 111 ARG A O 1
ATOM 877 N N . TRP A 1 112 ? 4.426 25.812 5.133 1 98.75 112 TRP A N 1
ATOM 878 C CA . TRP A 1 112 ? 4.625 25.438 3.734 1 98.75 112 TRP A CA 1
ATOM 879 C C . TRP A 1 112 ? 6.105 25.453 3.371 1 98.75 112 TRP A C 1
ATOM 881 O O . TRP A 1 112 ? 6.809 26.422 3.658 1 98.75 112 TRP A O 1
ATOM 891 N N . PHE A 1 113 ? 6.582 24.359 2.82 1 98.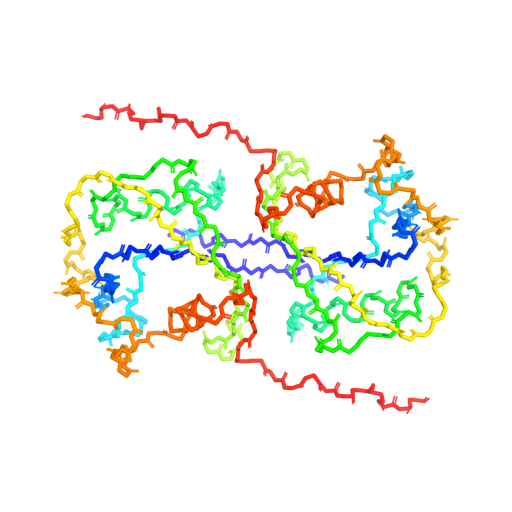75 113 PHE A N 1
ATOM 892 C CA . PHE A 1 113 ? 7.965 24.266 2.363 1 98.75 113 PHE A CA 1
ATOM 893 C C . PHE A 1 113 ? 8.023 24.047 0.856 1 98.75 113 PHE A C 1
ATOM 895 O O . PHE A 1 113 ? 7.199 23.328 0.295 1 98.75 113 PHE A O 1
ATOM 902 N N . PRO A 1 114 ? 9.07 24.625 0.196 1 98.19 114 PRO A N 1
ATOM 903 C CA . PRO A 1 114 ? 9.273 24.25 -1.205 1 98.19 114 PRO A CA 1
ATOM 904 C C . PRO A 1 114 ? 9.555 22.75 -1.376 1 98.19 114 PRO A C 1
ATOM 906 O O . PRO A 1 114 ? 10.273 22.172 -0.567 1 98.19 114 PRO A O 1
ATOM 909 N N . LEU A 1 115 ? 8.984 22.172 -2.416 1 96.69 115 LEU A N 1
ATOM 910 C CA . LEU A 1 115 ? 9.125 20.734 -2.668 1 96.69 115 LEU A CA 1
ATOM 911 C C . LEU A 1 115 ? 10.594 20.359 -2.818 1 96.69 115 LEU A C 1
ATOM 913 O O . LEU A 1 115 ? 10.984 19.234 -2.492 1 96.69 115 LEU A O 1
ATOM 917 N N . ASP A 1 116 ? 11.383 21.203 -3.275 1 93.69 116 ASP A N 1
ATOM 918 C CA . ASP A 1 116 ? 12.773 20.891 -3.572 1 93.69 116 ASP A CA 1
ATOM 919 C C . ASP A 1 116 ? 13.695 21.344 -2.436 1 93.69 116 ASP A C 1
ATOM 921 O O . ASP A 1 116 ? 14.914 21.219 -2.533 1 93.69 116 ASP A O 1
ATOM 925 N N . GLU A 1 117 ? 13.164 21.859 -1.355 1 96.19 117 GLU A N 1
ATOM 926 C CA . GLU A 1 117 ? 13.938 22.312 -0.204 1 96.19 117 GLU A CA 1
ATOM 927 C C . GLU A 1 117 ? 13.258 21.922 1.105 1 96.19 117 GLU A C 1
ATOM 929 O O . GLU A 1 117 ? 12.867 22.797 1.887 1 96.19 117 GLU A O 1
ATOM 934 N N . LEU A 1 118 ? 13.188 20.703 1.361 1 97.56 118 LEU A N 1
ATOM 935 C CA . LEU A 1 118 ? 12.586 20.203 2.596 1 97.56 118 LEU A CA 1
ATOM 936 C C . LEU A 1 118 ? 13.555 20.359 3.768 1 97.56 118 LEU A C 1
ATOM 938 O O . LEU A 1 118 ? 14.766 20.219 3.6 1 97.56 118 LEU A O 1
ATOM 942 N N . PRO A 1 119 ? 13.023 20.594 4.895 1 97.62 119 PRO A N 1
ATOM 943 C CA . PRO A 1 119 ? 13.906 20.641 6.059 1 97.62 119 PRO A CA 1
ATOM 944 C C . PRO A 1 119 ? 14.617 19.312 6.305 1 97.62 119 PRO A C 1
ATOM 946 O O . PRO A 1 119 ? 14.047 18.25 6.055 1 97.62 119 PRO A O 1
ATOM 949 N N . GLU A 1 120 ? 15.82 19.375 6.828 1 96.75 120 GLU A N 1
ATOM 950 C CA . GLU A 1 120 ? 16.609 18.172 7.102 1 96.75 120 GLU A CA 1
ATOM 951 C C . GLU A 1 120 ? 15.922 17.281 8.125 1 96.75 120 GLU A C 1
ATOM 953 O O . GLU A 1 120 ? 16.016 16.047 8.039 1 96.75 120 GLU A O 1
ATOM 958 N N . ASN A 1 121 ? 15.211 17.859 9.023 1 97.31 121 ASN A N 1
ATOM 959 C CA . ASN A 1 121 ? 14.555 17.109 10.078 1 97.31 121 ASN A CA 1
ATOM 960 C C . ASN A 1 121 ? 13.141 16.703 9.688 1 97.31 121 ASN A C 1
ATOM 962 O O . ASN A 1 121 ? 12.203 16.859 10.469 1 97.31 121 ASN A O 1
ATOM 966 N N . THR A 1 122 ? 12.953 16.281 8.539 1 97.88 122 THR A N 1
ATOM 967 C CA . THR A 1 122 ? 11.711 15.68 8.07 1 97.88 122 THR A CA 1
ATOM 968 C C . THR A 1 122 ? 11.688 14.18 8.328 1 97.88 122 THR A C 1
ATOM 970 O O . THR A 1 122 ? 12.672 13.484 8.055 1 97.88 122 THR A O 1
ATOM 973 N N . ILE A 1 123 ? 10.586 13.695 8.922 1 96 123 ILE A N 1
ATOM 974 C CA . ILE A 1 123 ? 10.531 12.266 9.219 1 96 123 ILE A CA 1
ATOM 975 C C . ILE A 1 123 ? 10.742 11.461 7.945 1 96 123 ILE A C 1
ATOM 977 O O . ILE A 1 123 ? 10.406 11.914 6.852 1 96 123 ILE A O 1
ATOM 981 N N . GLN A 1 124 ? 11.266 10.305 8.062 1 95.25 124 GLN A N 1
ATOM 982 C CA . GLN A 1 124 ? 11.727 9.492 6.941 1 95.25 124 GLN A CA 1
ATOM 983 C C . GLN A 1 124 ? 10.586 9.172 5.984 1 95.25 124 GLN A C 1
ATOM 985 O O . GLN A 1 124 ? 10.742 9.266 4.762 1 95.25 124 GLN A O 1
ATOM 990 N N . SER A 1 125 ? 9.422 8.766 6.477 1 96.25 125 SER A N 1
ATOM 991 C CA . SER A 1 125 ? 8.312 8.391 5.605 1 96.25 125 SER A CA 1
ATOM 992 C C . SER A 1 125 ? 7.836 9.57 4.773 1 96.25 125 SER A C 1
ATOM 994 O O . SER A 1 125 ? 7.539 9.422 3.586 1 96.25 125 SER A O 1
ATOM 996 N N . THR A 1 126 ? 7.75 10.742 5.371 1 97.88 126 THR A N 1
ATOM 997 C CA . THR A 1 126 ? 7.344 11.945 4.648 1 97.88 126 THR A CA 1
ATOM 998 C C . THR A 1 126 ? 8.367 12.297 3.568 1 97.88 126 THR A C 1
ATOM 1000 O O . THR A 1 126 ? 7.996 12.539 2.418 1 97.88 126 THR A O 1
ATOM 1003 N N . ARG A 1 127 ? 9.641 12.289 3.936 1 97.81 127 ARG A N 1
ATOM 1004 C CA . ARG A 1 127 ? 10.688 12.594 2.965 1 97.81 127 ARG A CA 1
ATOM 1005 C C . ARG A 1 127 ? 10.656 11.602 1.805 1 97.81 127 ARG A C 1
ATOM 1007 O O . ARG A 1 127 ? 10.719 12 0.64 1 97.81 127 ARG A O 1
ATOM 1014 N N . ALA A 1 128 ? 10.586 10.359 2.139 1 97.19 128 ALA A N 1
ATOM 1015 C CA . ALA A 1 128 ? 10.539 9.32 1.116 1 97.19 128 ALA A CA 1
ATOM 1016 C C . ALA A 1 128 ? 9.336 9.523 0.192 1 97.19 128 ALA A C 1
ATOM 1018 O O . ALA A 1 128 ? 9.469 9.438 -1.031 1 97.19 128 ALA A O 1
ATOM 1019 N N . GLY A 1 129 ? 8.148 9.742 0.812 1 97.88 129 GLY A N 1
ATOM 1020 C CA . GLY A 1 129 ? 6.949 9.969 0.018 1 97.88 129 GLY A CA 1
ATOM 1021 C C . GLY A 1 129 ? 7.09 11.125 -0.958 1 97.88 129 GLY A C 1
ATOM 1022 O O . GLY A 1 129 ? 6.703 11.008 -2.123 1 97.88 129 GLY A O 1
ATOM 1023 N N . LEU A 1 130 ? 7.664 12.164 -0.507 1 98.38 130 LEU A N 1
ATOM 1024 C CA . LEU A 1 130 ? 7.832 13.344 -1.343 1 98.38 130 LEU A CA 1
ATOM 1025 C C . LEU A 1 130 ? 8.875 13.102 -2.43 1 98.38 130 LEU A C 1
ATOM 1027 O O . LEU A 1 130 ? 8.711 13.547 -3.566 1 98.38 130 LEU A O 1
ATOM 1031 N N . ASP A 1 131 ? 9.969 12.43 -2.125 1 97.62 131 ASP A N 1
ATOM 1032 C CA . ASP A 1 131 ? 10.984 12.094 -3.115 1 97.62 131 ASP A CA 1
ATOM 1033 C C . ASP A 1 131 ? 10.406 11.203 -4.215 1 97.62 131 ASP A C 1
ATOM 1035 O O . ASP A 1 131 ? 10.633 11.445 -5.402 1 97.62 131 ASP A O 1
ATOM 1039 N N . LEU A 1 132 ? 9.711 10.195 -3.812 1 97.94 132 LEU A N 1
ATOM 1040 C CA . LEU A 1 132 ? 9.07 9.312 -4.777 1 97.94 132 LEU A CA 1
ATOM 1041 C C . LEU A 1 132 ? 8.094 10.086 -5.66 1 97.94 132 LEU A C 1
ATOM 1043 O O . LEU A 1 132 ? 8.078 9.906 -6.879 1 97.94 132 LEU A O 1
ATOM 1047 N N . TYR A 1 133 ? 7.293 10.961 -5 1 97.69 133 TYR A N 1
ATOM 1048 C CA . TYR A 1 133 ? 6.359 11.812 -5.734 1 97.69 133 TYR A CA 1
ATOM 1049 C C . TYR A 1 133 ? 7.086 12.625 -6.801 1 97.69 133 TYR A C 1
ATOM 1051 O O . TYR A 1 133 ? 6.664 12.648 -7.961 1 97.69 133 TYR A O 1
ATOM 1059 N N . ARG A 1 134 ? 8.148 13.195 -6.422 1 96.88 134 ARG A N 1
ATOM 1060 C CA . ARG A 1 134 ? 8.891 14.055 -7.332 1 96.88 134 ARG A CA 1
ATOM 1061 C C . ARG A 1 134 ? 9.5 13.25 -8.477 1 96.88 134 ARG A C 1
ATOM 1063 O O . ARG A 1 134 ? 9.648 13.75 -9.586 1 96.88 134 ARG A O 1
ATOM 1070 N N . ARG A 1 135 ? 9.844 12.016 -8.258 1 97 135 ARG A N 1
ATOM 1071 C CA . ARG A 1 135 ? 10.5 11.172 -9.25 1 97 135 ARG A CA 1
ATOM 1072 C C . ARG A 1 135 ? 9.477 10.422 -10.102 1 97 135 ARG A C 1
ATOM 1074 O O . ARG A 1 135 ? 9.836 9.719 -11.047 1 97 135 ARG A O 1
ATOM 1081 N N . GLY A 1 136 ? 8.211 10.492 -9.742 1 96.62 136 GLY A N 1
ATOM 1082 C CA . GLY A 1 136 ? 7.184 9.75 -10.453 1 96.62 136 GLY A CA 1
ATOM 1083 C C . GLY A 1 136 ? 7.211 8.266 -10.156 1 96.62 136 GLY A C 1
ATOM 1084 O O . GLY A 1 136 ? 6.824 7.449 -10.992 1 96.62 136 GLY A O 1
ATOM 1085 N N . GLU A 1 137 ? 7.777 7.898 -8.969 1 97.5 137 GLU A N 1
ATOM 1086 C CA . GLU A 1 137 ? 7.797 6.523 -8.477 1 97.5 137 GLU A CA 1
ATOM 1087 C C . GLU A 1 137 ? 6.727 6.305 -7.41 1 97.5 137 GLU A C 1
ATOM 1089 O O . GLU A 1 137 ? 6.297 7.254 -6.746 1 97.5 137 GLU A O 1
ATOM 1094 N N . ASN A 1 138 ? 6.277 5.094 -7.246 1 98.5 138 ASN A N 1
ATOM 1095 C CA . ASN A 1 138 ? 5.098 4.934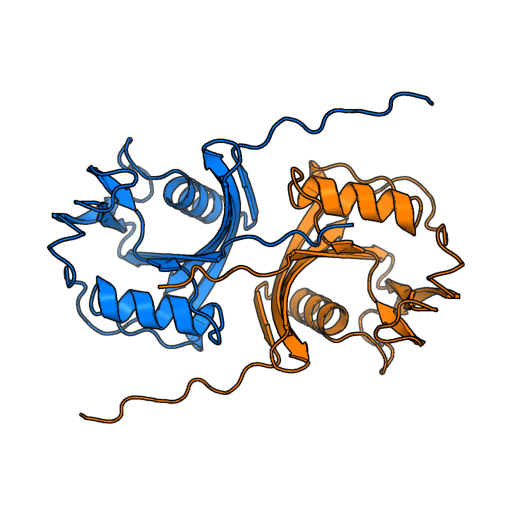 -6.402 1 98.5 138 ASN A CA 1
ATOM 1096 C C . ASN A 1 138 ? 5.336 3.92 -5.289 1 98.5 138 ASN A C 1
ATOM 1098 O O . ASN A 1 138 ? 4.395 3.512 -4.605 1 98.5 138 ASN A O 1
ATOM 1102 N N . PHE A 1 139 ? 6.59 3.449 -5.145 1 98.62 139 PHE A N 1
ATOM 1103 C CA . PHE A 1 139 ? 6.84 2.424 -4.137 1 98.62 139 PHE A CA 1
ATOM 1104 C C . PHE A 1 139 ? 8.266 2.52 -3.613 1 98.62 139 PHE A C 1
ATOM 1106 O O . PHE A 1 139 ? 9.195 2.781 -4.379 1 98.62 139 PHE A O 1
ATOM 1113 N N . GLY A 1 140 ? 8.461 2.254 -2.354 1 97.94 140 GLY A N 1
ATOM 1114 C CA . GLY A 1 140 ? 9.797 2.225 -1.786 1 97.94 140 GLY A CA 1
ATOM 1115 C C . GLY A 1 140 ? 9.883 1.426 -0.5 1 97.94 140 GLY A C 1
ATOM 1116 O O . GLY A 1 140 ? 8.898 1.304 0.228 1 97.94 140 GLY A O 1
ATOM 1117 N N . VAL A 1 141 ? 11.047 0.857 -0.208 1 97.44 141 VAL A N 1
ATOM 1118 C CA . VAL A 1 141 ? 11.375 0.177 1.041 1 97.44 141 VAL A CA 1
ATOM 1119 C C . VAL A 1 141 ? 12.547 0.882 1.721 1 97.44 141 VAL A C 1
ATOM 1121 O O . VAL A 1 141 ? 13.531 1.224 1.069 1 97.44 141 VAL A O 1
ATOM 1124 N N . TYR A 1 142 ? 12.375 1.074 3.014 1 96.38 142 TYR A N 1
ATOM 1125 C CA . TYR A 1 142 ? 13.406 1.809 3.744 1 96.38 142 TYR A CA 1
ATOM 1126 C C . TYR A 1 142 ? 13.68 1.16 5.094 1 96.38 142 TYR A C 1
ATOM 1128 O O . TYR A 1 142 ? 12.766 0.679 5.762 1 96.38 142 TYR A O 1
ATOM 1136 N N . GLY A 1 143 ? 14.93 1.151 5.52 1 94.62 143 GLY A N 1
ATOM 1137 C CA . GLY A 1 143 ? 15.312 0.738 6.859 1 94.62 143 GLY A CA 1
ATOM 1138 C C . GLY A 1 143 ? 15.461 -0.765 7 1 94.62 143 GLY A C 1
ATOM 1139 O O . GLY A 1 143 ? 15.594 -1.279 8.117 1 94.62 143 GLY A O 1
ATOM 1140 N N . TRP A 1 144 ? 15.414 -1.484 5.945 1 93.56 144 TRP A N 1
ATOM 1141 C CA . TRP A 1 144 ? 15.492 -2.941 5.973 1 93.56 144 TRP A CA 1
ATOM 1142 C C . TRP A 1 144 ? 16.906 -3.418 5.672 1 93.56 144 TRP A C 1
ATOM 1144 O O . TRP A 1 144 ? 17.641 -2.777 4.91 1 93.56 144 TRP A O 1
ATOM 1154 N N . PRO A 1 145 ? 17.219 -4.527 6.352 1 83.56 145 PRO A N 1
ATOM 1155 C CA . PRO A 1 145 ? 18.531 -5.09 6.008 1 83.56 145 PRO A CA 1
ATOM 1156 C C . PRO A 1 145 ? 18.594 -5.578 4.562 1 83.56 145 PRO A C 1
ATOM 1158 O O . PRO A 1 145 ? 17.562 -5.887 3.961 1 83.56 145 PRO A O 1
ATOM 1161 N N . GLU A 1 146 ? 19.734 -5.461 3.934 1 72.69 146 GLU A N 1
ATOM 1162 C CA . GLU A 1 146 ? 19.891 -6.055 2.607 1 72.69 146 GLU A CA 1
ATOM 1163 C C . GLU A 1 146 ? 19.516 -7.531 2.615 1 72.69 146 GLU A C 1
ATOM 1165 O O . GLU A 1 146 ? 19.797 -8.242 3.578 1 72.69 146 GLU A O 1
ATOM 1170 N N . PRO A 1 147 ? 18.5 -7.902 1.772 1 59.44 147 PRO A N 1
ATOM 1171 C CA . PRO A 1 147 ? 18.172 -9.328 1.746 1 59.44 147 PRO A CA 1
ATOM 1172 C C . PRO A 1 147 ? 19.406 -10.227 1.744 1 59.44 147 PRO A C 1
ATOM 1174 O O . PRO A 1 147 ? 20.422 -9.891 1.113 1 59.44 147 PRO A O 1
ATOM 1177 N N . SER A 1 148 ? 19.531 -10.883 2.861 1 45.69 148 SER A N 1
ATOM 1178 C CA . SER A 1 148 ? 20.656 -11.828 2.865 1 45.69 148 SER A CA 1
ATOM 1179 C C . SER A 1 148 ? 20.625 -12.719 1.627 1 45.69 148 SER A C 1
ATOM 1181 O O . SER A 1 148 ? 19.562 -13.188 1.214 1 45.69 148 SER A O 1
ATOM 1183 N N . LEU A 1 149 ? 21.391 -12.461 0.597 1 41.12 149 LEU A N 1
ATOM 1184 C CA . LEU A 1 149 ? 21.562 -13.492 -0.414 1 41.12 149 LEU A CA 1
ATOM 1185 C C . LEU A 1 149 ? 21.625 -14.875 0.228 1 41.12 149 LEU A C 1
ATOM 1187 O O . LEU A 1 149 ? 22.656 -15.25 0.798 1 41.12 149 LEU A O 1
ATOM 1191 N N . ILE A 1 150 ? 20.812 -15.242 1.13 1 35.62 150 ILE A N 1
ATOM 1192 C CA . ILE A 1 150 ? 20.938 -16.547 1.783 1 35.62 150 ILE A CA 1
ATOM 1193 C C . ILE A 1 150 ? 20.953 -17.656 0.731 1 35.62 150 ILE A C 1
ATOM 1195 O O . ILE A 1 150 ? 19.891 -18.125 0.3 1 35.62 150 ILE A O 1
ATOM 1199 N N . GLY A 1 151 ? 21.094 -17.688 -0.595 1 32.62 151 GLY A N 1
ATOM 1200 C CA . GLY A 1 151 ? 21.328 -19.031 -1.082 1 32.62 151 GLY A CA 1
ATOM 1201 C C . GLY A 1 151 ? 22.359 -19.797 -0.265 1 32.62 151 GLY A C 1
ATOM 1202 O O . GLY A 1 151 ? 23.562 -19.562 -0.4 1 32.62 151 GLY A O 1
ATOM 1203 N N . ASP A 1 152 ? 22.188 -19.859 1.04 1 27.94 152 ASP A N 1
ATOM 1204 C CA . ASP A 1 152 ? 23.031 -20.969 1.456 1 27.94 152 ASP A CA 1
ATOM 1205 C C . ASP A 1 152 ? 22.688 -22.234 0.662 1 27.94 152 ASP A C 1
ATOM 1207 O O . ASP A 1 152 ? 21.531 -22.625 0.563 1 27.94 152 ASP A O 1
ATOM 1211 N N . PRO A 1 153 ? 23.484 -22.578 -0.351 1 31.95 153 PRO A N 1
ATOM 1212 C CA . PRO A 1 153 ? 23.406 -23.953 -0.861 1 31.95 153 PRO A CA 1
ATOM 1213 C C . PRO A 1 153 ? 23.125 -24.969 0.236 1 31.95 153 PRO A C 1
ATOM 1215 O O . PRO A 1 153 ? 23.844 -25.016 1.24 1 31.95 153 PRO A O 1
ATOM 1218 N N . ARG A 1 154 ? 21.859 -25.219 0.561 1 26.7 154 ARG A N 1
ATOM 1219 C CA . ARG A 1 154 ? 21.844 -26.531 1.198 1 26.7 154 ARG A CA 1
ATOM 1220 C C . ARG A 1 154 ? 22.344 -27.609 0.247 1 26.7 154 ARG A C 1
ATOM 1222 O O . ARG A 1 154 ? 22.172 -27.516 -0.967 1 26.7 154 ARG A O 1
ATOM 1229 N N . MET B 1 1 ? -5.527 3.537 23.25 1 57.38 1 MET B N 1
ATOM 1230 C CA . MET B 1 1 ? -6.293 2.988 22.141 1 57.38 1 MET B CA 1
ATOM 1231 C C . MET B 1 1 ? -5.527 1.86 21.453 1 57.38 1 MET B C 1
ATOM 1233 O O . MET B 1 1 ? -4.297 1.906 21.359 1 57.38 1 MET B O 1
ATOM 1237 N N . THR B 1 2 ? -6.133 0.704 21.297 1 77.94 2 THR B N 1
ATOM 1238 C CA . THR B 1 2 ? -5.484 -0.481 20.75 1 77.94 2 THR B CA 1
ATOM 1239 C C . THR B 1 2 ? -4.957 -0.206 19.344 1 77.94 2 THR B C 1
ATOM 1241 O O . THR B 1 2 ? -5.66 0.374 18.516 1 77.94 2 THR B O 1
ATOM 1244 N N . ILE B 1 3 ? -3.727 -0.378 19.172 1 87.75 3 ILE B N 1
ATOM 1245 C CA . ILE B 1 3 ? -3.059 -0.161 17.891 1 87.75 3 ILE B CA 1
ATOM 1246 C C . ILE B 1 3 ? -3.531 -1.204 16.891 1 87.75 3 ILE B C 1
ATOM 1248 O O . ILE B 1 3 ? -3.432 -2.408 17.141 1 87.75 3 ILE B O 1
ATOM 1252 N N . PHE B 1 4 ? -4.129 -0.694 15.805 1 91.75 4 PHE B N 1
ATOM 1253 C CA . PHE B 1 4 ? -4.617 -1.571 14.75 1 91.75 4 PHE B CA 1
ATOM 1254 C C . PHE B 1 4 ? -3.459 -2.109 13.914 1 91.75 4 PHE B C 1
ATOM 1256 O O . PHE B 1 4 ? -2.535 -1.368 13.578 1 91.75 4 PHE B O 1
ATOM 1263 N N . ARG B 1 5 ? -3.492 -3.414 13.641 1 94.75 5 ARG B N 1
ATOM 1264 C CA . ARG B 1 5 ? -2.537 -4.086 12.766 1 94.75 5 ARG B CA 1
ATOM 1265 C C . ARG B 1 5 ? -3.256 -4.98 11.758 1 94.75 5 ARG B C 1
ATOM 1267 O O . ARG B 1 5 ? -4.328 -5.512 12.047 1 94.75 5 ARG B O 1
ATOM 1274 N N . THR B 1 6 ? -2.693 -5.121 10.633 1 96.19 6 THR B N 1
ATOM 1275 C CA . THR B 1 6 ? -3.32 -5.949 9.609 1 96.19 6 THR B CA 1
ATOM 1276 C C . THR B 1 6 ? -2.277 -6.801 8.883 1 96.19 6 THR B C 1
ATOM 1278 O O . THR B 1 6 ? -1.075 -6.57 9.031 1 96.19 6 THR B O 1
ATOM 1281 N N . ILE B 1 7 ? -2.758 -7.812 8.203 1 96.75 7 ILE B N 1
ATOM 1282 C CA . ILE B 1 7 ? -1.923 -8.688 7.395 1 96.75 7 ILE B CA 1
ATOM 1283 C C . ILE B 1 7 ? -1.549 -7.988 6.094 1 96.75 7 ILE B C 1
ATOM 1285 O O . ILE B 1 7 ? -2.34 -7.219 5.547 1 96.75 7 ILE B O 1
ATOM 1289 N N . VAL B 1 8 ? -0.382 -8.266 5.602 1 97.88 8 VAL B N 1
ATOM 1290 C CA . VAL B 1 8 ? 0.077 -7.766 4.312 1 97.88 8 VAL B CA 1
ATOM 1291 C C . VAL B 1 8 ? 0.29 -8.93 3.348 1 97.88 8 VAL B C 1
ATOM 1293 O O . VAL B 1 8 ? 1.027 -9.867 3.654 1 97.88 8 VAL B O 1
ATOM 1296 N N . GLY B 1 9 ? -0.459 -8.883 2.254 1 97.88 9 GLY B N 1
ATOM 1297 C CA . GLY B 1 9 ? -0.272 -9.836 1.174 1 97.88 9 GLY B CA 1
ATOM 1298 C C . GLY B 1 9 ? 0.432 -9.242 -0.033 1 97.88 9 GLY B C 1
ATOM 1299 O O . GLY B 1 9 ? 0.458 -8.023 -0.205 1 97.88 9 GLY B O 1
ATOM 1300 N N . VAL B 1 10 ? 1.027 -10.125 -0.822 1 98.75 10 VAL B N 1
ATOM 1301 C CA . VAL B 1 10 ? 1.666 -9.75 -2.078 1 98.75 10 VAL B CA 1
ATOM 1302 C C . VAL B 1 10 ? 1.214 -10.688 -3.191 1 98.75 10 VAL B C 1
ATOM 1304 O O . VAL B 1 10 ? 0.981 -11.875 -2.953 1 98.75 10 VAL B O 1
ATOM 1307 N N . GLN B 1 11 ? 1.07 -10.141 -4.352 1 98.88 11 GLN B N 1
ATOM 1308 C CA . GLN B 1 11 ? 0.742 -10.906 -5.551 1 98.88 11 GLN B CA 1
ATOM 1309 C C . GLN B 1 11 ? 1.597 -10.461 -6.734 1 98.88 11 GLN B C 1
ATOM 1311 O O . GLN B 1 11 ? 1.908 -9.281 -6.875 1 98.88 11 GLN B O 1
ATOM 1316 N N . LEU B 1 12 ? 1.987 -11.352 -7.566 1 98.88 12 LEU B N 1
ATOM 1317 C CA . LEU B 1 12 ? 2.846 -11.094 -8.719 1 98.88 12 LEU B CA 1
ATOM 1318 C C . LEU B 1 12 ? 2.105 -11.367 -10.023 1 98.88 12 LEU B C 1
ATOM 1320 O O . LEU B 1 12 ? 1.625 -12.484 -10.242 1 98.88 12 LEU B O 1
ATOM 1324 N N . LEU B 1 13 ? 2.057 -10.391 -10.812 1 98.81 13 LEU B N 1
ATOM 1325 C CA . LEU B 1 13 ? 1.541 -10.562 -12.164 1 98.81 13 LEU B CA 1
ATOM 1326 C C . LEU B 1 13 ? 2.672 -10.867 -13.141 1 98.81 13 LEU B C 1
ATOM 1328 O O . LEU B 1 13 ? 3.582 -10.062 -13.32 1 98.81 13 LEU B O 1
ATOM 1332 N N . LEU B 1 14 ? 2.713 -12.023 -13.688 1 98.75 14 LEU B N 1
ATOM 1333 C CA . LEU B 1 14 ? 3.473 -12.344 -14.891 1 98.75 14 LEU B CA 1
ATOM 1334 C C . LEU B 1 14 ? 2.611 -12.172 -16.141 1 98.75 14 LEU B C 1
ATOM 1336 O O . LEU B 1 14 ? 1.604 -12.867 -16.297 1 98.75 14 LEU B O 1
ATOM 1340 N N . ILE B 1 15 ? 2.977 -11.266 -16.938 1 98.5 15 ILE B N 1
ATOM 1341 C CA . ILE B 1 15 ? 2.188 -10.969 -18.125 1 98.5 15 ILE B CA 1
ATOM 1342 C C . ILE B 1 15 ? 3.043 -11.172 -19.375 1 98.5 15 ILE B C 1
ATOM 1344 O O . ILE B 1 15 ? 4.137 -10.609 -19.484 1 98.5 15 ILE B O 1
ATOM 1348 N N . GLU B 1 16 ? 2.557 -11.984 -20.203 1 96.5 16 GLU B N 1
ATOM 1349 C CA . GLU B 1 16 ? 3.213 -12.289 -21.469 1 96.5 16 GLU B CA 1
ATOM 1350 C C . GLU B 1 16 ? 2.199 -12.391 -22.609 1 96.5 16 GLU B C 1
ATOM 1352 O O . GLU B 1 16 ? 1.189 -13.094 -22.484 1 96.5 16 GLU B O 1
ATOM 1357 N N . ASN B 1 17 ? 2.498 -11.688 -23.703 1 96.44 17 ASN B N 1
ATOM 1358 C CA . ASN B 1 17 ? 1.672 -11.789 -24.906 1 96.44 17 ASN B CA 1
ATOM 1359 C C . ASN B 1 17 ? 0.195 -11.57 -24.594 1 96.44 17 ASN B C 1
ATOM 1361 O O . ASN B 1 17 ? -0.657 -12.359 -25.016 1 96.44 17 ASN B O 1
ATOM 1365 N N . GLY B 1 18 ? -0.076 -10.594 -23.734 1 96.5 18 GLY B N 1
ATOM 1366 C CA . GLY B 1 18 ? -1.443 -10.211 -23.422 1 96.5 18 GLY B CA 1
ATOM 1367 C C . GLY B 1 18 ? -2.137 -11.18 -22.484 1 96.5 18 GLY B C 1
ATOM 1368 O O . GLY B 1 18 ? -3.359 -11.148 -22.344 1 96.5 18 GLY B O 1
ATOM 1369 N N . ARG B 1 19 ? -1.364 -12.07 -21.844 1 98.56 19 ARG B N 1
ATOM 1370 C CA . ARG B 1 19 ? -1.922 -13.055 -20.922 1 98.56 19 ARG B CA 1
ATOM 1371 C C . ARG B 1 19 ? -1.275 -12.938 -19.547 1 98.56 19 ARG B C 1
ATOM 1373 O O . ARG B 1 19 ? -0.141 -12.477 -19.422 1 98.56 19 ARG B O 1
ATOM 1380 N N . VAL B 1 20 ? -2.023 -13.359 -18.547 1 98.81 20 VAL B N 1
ATOM 1381 C CA . VAL B 1 20 ? -1.523 -13.359 -17.172 1 98.81 20 VAL B CA 1
ATOM 1382 C C . VAL B 1 20 ? -1.553 -14.773 -16.609 1 98.81 20 VAL B C 1
ATOM 1384 O O . VAL B 1 20 ? -2.5 -15.531 -16.844 1 98.81 20 VAL B O 1
ATOM 1387 N N . LEU B 1 21 ? -0.505 -15.148 -15.875 1 98.88 21 LEU B N 1
ATOM 1388 C CA . LEU B 1 21 ? -0.425 -16.453 -15.242 1 98.88 21 LEU B CA 1
ATOM 1389 C C . LEU B 1 21 ? -1.188 -16.469 -13.922 1 98.88 21 LEU B C 1
ATOM 1391 O O . LEU B 1 21 ? -0.949 -15.625 -13.055 1 98.88 21 LEU B O 1
ATOM 1395 N N . LEU B 1 22 ? -2.131 -17.406 -13.758 1 98.88 22 LEU B N 1
ATOM 1396 C CA . LEU B 1 22 ? -2.85 -17.578 -12.508 1 98.88 22 LEU B CA 1
ATOM 1397 C C . LEU B 1 22 ? -2.732 -19.016 -12.016 1 98.88 22 LEU B C 1
ATOM 1399 O O . LEU B 1 22 ? -2.465 -19.938 -12.805 1 98.88 22 LEU B O 1
ATOM 1403 N N . ALA B 1 23 ? -2.83 -19.156 -10.742 1 98.56 23 ALA B N 1
ATOM 1404 C CA . ALA B 1 23 ? -2.795 -20.453 -10.062 1 98.56 23 ALA B CA 1
ATOM 1405 C C . ALA B 1 23 ? -4.156 -20.797 -9.461 1 98.56 23 ALA B C 1
ATOM 1407 O O . ALA B 1 23 ? -4.797 -19.938 -8.836 1 98.56 23 ALA B O 1
ATOM 1408 N N . ARG B 1 24 ? -4.578 -21.969 -9.664 1 98.38 24 ARG B N 1
ATOM 1409 C CA . ARG B 1 24 ? -5.836 -22.406 -9.07 1 98.38 24 ARG B CA 1
ATOM 1410 C C . ARG B 1 24 ? -5.609 -23.016 -7.684 1 98.38 24 ARG B C 1
ATOM 1412 O O . ARG B 1 24 ? -4.906 -24.016 -7.543 1 98.38 24 ARG B O 1
ATOM 1419 N N . ARG B 1 25 ? -6.254 -22.406 -6.695 1 97.31 25 ARG B N 1
ATOM 1420 C CA . ARG B 1 25 ? -6.059 -22.781 -5.297 1 97.31 25 ARG B CA 1
ATOM 1421 C C . ARG B 1 25 ? -6.66 -24.156 -5.012 1 97.31 25 ARG B C 1
ATOM 1423 O O . ARG B 1 25 ? -7.738 -24.484 -5.512 1 97.31 25 ARG B O 1
ATOM 1430 N N . ARG B 1 26 ? -5.926 -24.859 -4.133 1 94.75 26 ARG B N 1
ATOM 1431 C CA . ARG B 1 26 ? -6.34 -26.203 -3.717 1 94.75 26 ARG B CA 1
ATOM 1432 C C . ARG B 1 26 ? -5.887 -26.5 -2.291 1 94.75 26 ARG B C 1
ATOM 1434 O O . ARG B 1 26 ? -4.727 -26.266 -1.945 1 94.75 26 ARG B O 1
ATOM 1441 N N . ASN B 1 27 ? -6.863 -26.953 -1.506 1 93.19 27 ASN B N 1
ATOM 1442 C CA . ASN B 1 27 ? -6.539 -27.453 -0.174 1 93.19 27 ASN B CA 1
ATOM 1443 C C . ASN B 1 27 ? -5.945 -26.359 0.707 1 93.19 27 ASN B C 1
ATOM 1445 O O . ASN B 1 27 ? -4.969 -26.594 1.424 1 93.19 27 ASN B O 1
ATOM 1449 N N . THR B 1 28 ? -6.387 -25.094 0.635 1 84.44 28 THR B N 1
ATOM 1450 C CA . THR B 1 28 ? -5.797 -23.969 1.373 1 84.44 28 THR B CA 1
ATOM 1451 C C . THR B 1 28 ? -6.715 -23.531 2.512 1 84.44 28 THR B C 1
ATOM 1453 O O . THR B 1 28 ? -6.289 -22.812 3.416 1 84.44 28 THR B O 1
ATOM 1456 N N . GLY B 1 29 ? -7.934 -24.078 2.4 1 82.94 29 GLY B N 1
ATOM 1457 C CA . GLY B 1 29 ? -8.891 -23.656 3.416 1 82.94 29 GLY B CA 1
ATOM 1458 C C . GLY B 1 29 ? -9.539 -22.312 3.115 1 82.94 29 GLY B C 1
ATOM 1459 O O . GLY B 1 29 ? -10.391 -21.859 3.871 1 82.94 29 GLY B O 1
ATOM 1460 N N . PHE B 1 30 ? -9.062 -21.766 2.074 1 79.19 30 PHE B N 1
ATOM 1461 C CA . PHE B 1 30 ? -9.602 -20.484 1.634 1 79.19 30 PHE B CA 1
ATOM 1462 C C . PHE B 1 30 ? -9.734 -20.453 0.117 1 79.19 30 PHE B C 1
ATOM 1464 O O . PHE B 1 30 ? -8.773 -20.719 -0.604 1 79.19 30 PHE B O 1
ATOM 1471 N N . ALA B 1 31 ? -10.945 -20.25 -0.423 1 89.62 31 ALA B N 1
ATOM 1472 C CA . ALA B 1 31 ? -11.211 -19.969 -1.833 1 89.62 31 ALA B CA 1
ATOM 1473 C C . ALA B 1 31 ? -10.719 -21.109 -2.715 1 89.62 31 ALA B C 1
ATOM 1475 O O . ALA B 1 31 ? -10.125 -20.875 -3.771 1 89.62 31 ALA B O 1
ATOM 1476 N N . ASP B 1 32 ? -10.898 -22.281 -2.254 1 93.5 32 ASP B N 1
ATOM 1477 C CA . ASP B 1 32 ? -10.484 -23.422 -3.055 1 93.5 32 ASP B CA 1
ATOM 1478 C C . ASP B 1 32 ? -11.227 -23.469 -4.391 1 93.5 32 ASP B C 1
ATOM 1480 O O . ASP B 1 32 ? -12.438 -23.234 -4.438 1 93.5 32 ASP B O 1
ATOM 1484 N N . GLY B 1 33 ? -10.43 -23.703 -5.406 1 96.31 33 GLY B N 1
ATOM 1485 C CA . GLY B 1 33 ? -11 -23.719 -6.746 1 96.31 33 GLY B CA 1
ATOM 1486 C C . GLY B 1 33 ? -10.922 -22.375 -7.449 1 96.31 33 GLY B C 1
ATOM 1487 O O . GLY B 1 33 ? -11.117 -22.297 -8.664 1 96.31 33 GLY B O 1
ATOM 1488 N N . GLN B 1 34 ? -10.578 -21.375 -6.738 1 97.69 34 GLN B N 1
ATOM 1489 C CA . GLN B 1 34 ? -10.484 -20.047 -7.328 1 97.69 34 GLN B CA 1
ATOM 1490 C C . GLN B 1 34 ? -9.07 -19.766 -7.836 1 97.69 34 GLN B C 1
ATOM 1492 O O . GLN B 1 34 ? -8.109 -20.406 -7.395 1 97.69 34 GLN B O 1
ATOM 1497 N N . TRP B 1 35 ? -9.047 -18.875 -8.82 1 98.5 35 TRP B N 1
ATOM 1498 C CA . TRP B 1 35 ? -7.777 -18.5 -9.43 1 98.5 35 TRP B CA 1
ATOM 1499 C C . TRP B 1 35 ? -7.18 -17.281 -8.727 1 98.5 35 TRP B C 1
ATOM 1501 O O . TRP B 1 35 ? -7.906 -16.359 -8.344 1 98.5 35 TRP B O 1
ATOM 1511 N N . ASN B 1 36 ? -5.926 -17.312 -8.547 1 98.19 36 ASN B N 1
ATOM 1512 C CA . ASN B 1 36 ? -5.219 -16.172 -7.973 1 98.19 36 ASN B CA 1
ATOM 1513 C C . ASN B 1 36 ? -3.842 -15.984 -8.609 1 98.19 36 ASN B C 1
ATOM 1515 O O . ASN B 1 36 ? -3.256 -16.938 -9.117 1 98.19 36 ASN B O 1
ATOM 1519 N N . ALA B 1 37 ? -3.369 -14.773 -8.633 1 98.69 37 ALA B N 1
ATOM 1520 C CA . ALA B 1 37 ? -1.968 -14.547 -8.984 1 98.69 37 ALA B CA 1
ATOM 1521 C C . ALA B 1 37 ? -1.037 -15.172 -7.949 1 98.69 37 ALA B C 1
ATOM 1523 O O . ALA B 1 37 ? -1.332 -15.156 -6.75 1 98.69 37 ALA B O 1
ATOM 1524 N N . PRO B 1 38 ? 0.086 -15.781 -8.391 1 98.56 38 PRO B N 1
ATOM 1525 C CA . PRO B 1 38 ? 1.059 -16.234 -7.391 1 98.56 38 PRO B CA 1
ATOM 1526 C C . PRO B 1 38 ? 1.377 -15.164 -6.348 1 98.56 38 PRO B C 1
ATOM 1528 O O . PRO B 1 38 ? 1.464 -13.984 -6.68 1 98.56 38 PRO B O 1
ATOM 1531 N N . GLY B 1 39 ? 1.495 -15.531 -5.18 1 97.88 39 GLY B N 1
ATOM 1532 C CA . GLY B 1 39 ? 1.728 -14.602 -4.086 1 97.88 39 GLY B CA 1
ATOM 1533 C C . GLY B 1 39 ? 1.593 -15.242 -2.719 1 97.88 39 GLY B C 1
ATOM 1534 O O . GLY B 1 39 ? 1.564 -16.469 -2.6 1 97.88 39 GLY B O 1
ATOM 1535 N N . GLY B 1 40 ? 1.522 -14.469 -1.697 1 96.75 40 GLY B N 1
ATOM 1536 C CA . GLY B 1 40 ? 1.427 -14.914 -0.317 1 96.75 40 GLY B CA 1
ATOM 1537 C C . GLY B 1 40 ? 1.439 -13.773 0.683 1 96.75 40 GLY B C 1
ATOM 1538 O O . GLY B 1 40 ? 0.973 -12.672 0.383 1 96.75 40 GLY B O 1
ATOM 1539 N N . LYS B 1 41 ? 1.845 -14.133 1.891 1 96.75 41 LYS B N 1
ATOM 1540 C CA . LYS B 1 41 ? 1.896 -13.156 2.975 1 96.75 41 LYS B CA 1
ATOM 1541 C C . LYS B 1 41 ? 3.336 -12.875 3.391 1 96.75 41 LYS B C 1
ATOM 1543 O O . LYS B 1 41 ? 4.23 -13.68 3.141 1 96.75 41 LYS B O 1
ATOM 1548 N N . LEU B 1 42 ? 3.496 -11.703 3.93 1 96.81 42 LEU B N 1
ATOM 1549 C CA . LEU B 1 42 ? 4.805 -11.367 4.484 1 96.81 42 LEU B CA 1
ATOM 1550 C C . LEU B 1 42 ? 5.113 -12.242 5.699 1 96.81 42 LEU B C 1
ATOM 1552 O O . LEU B 1 42 ? 4.23 -12.508 6.52 1 96.81 42 LEU B O 1
ATOM 1556 N N . ASP B 1 43 ? 6.352 -12.656 5.859 1 94.69 43 ASP B N 1
ATOM 1557 C CA . ASP B 1 43 ? 6.871 -13.211 7.105 1 94.69 43 ASP B CA 1
ATOM 1558 C C . ASP B 1 43 ? 7.488 -12.117 7.98 1 94.69 43 ASP B C 1
ATOM 1560 O O . ASP B 1 43 ? 7.867 -11.055 7.48 1 94.69 43 ASP B O 1
ATOM 1564 N N . GLU B 1 44 ? 7.555 -12.422 9.172 1 92.62 44 GLU B N 1
ATOM 1565 C CA . GLU B 1 44 ? 8.219 -11.484 10.07 1 92.62 44 GLU B CA 1
ATOM 1566 C C . GLU B 1 44 ? 9.656 -11.227 9.641 1 92.62 44 GLU B C 1
ATOM 1568 O O . GLU B 1 44 ? 10.375 -12.156 9.273 1 92.62 44 GLU B O 1
ATOM 1573 N N . GLY B 1 45 ? 10.055 -9.93 9.547 1 91.25 45 GLY B N 1
ATOM 1574 C CA . GLY B 1 45 ? 11.438 -9.57 9.273 1 91.25 45 GLY B CA 1
ATOM 1575 C C . GLY B 1 45 ? 11.727 -9.375 7.797 1 91.25 45 GLY B C 1
ATOM 1576 O O . GLY B 1 45 ? 12.844 -9.023 7.418 1 91.25 45 GLY B O 1
ATOM 1577 N N . GLU B 1 46 ? 10.75 -9.57 6.992 1 93.81 46 GLU B N 1
ATOM 1578 C CA . GLU B 1 46 ? 10.984 -9.391 5.562 1 93.81 46 GLU B CA 1
ATOM 1579 C C . GLU B 1 46 ? 10.18 -8.211 5.016 1 93.81 46 GLU B C 1
ATOM 1581 O O . GLU B 1 46 ? 9.062 -7.949 5.465 1 93.81 46 GLU B O 1
ATOM 1586 N N . ASP B 1 47 ? 10.789 -7.531 4 1 96.56 47 ASP B N 1
ATOM 1587 C CA . ASP B 1 47 ? 10.039 -6.473 3.332 1 96.56 47 ASP B CA 1
ATOM 1588 C C . ASP B 1 47 ? 9.203 -7.035 2.178 1 96.56 47 ASP B C 1
ATOM 1590 O O . ASP B 1 47 ? 9.344 -8.203 1.818 1 96.56 47 ASP B O 1
ATOM 1594 N N . VAL B 1 48 ? 8.414 -6.219 1.618 1 97.75 48 VAL B N 1
ATOM 1595 C CA . VAL B 1 48 ? 7.426 -6.602 0.619 1 97.75 48 VAL B CA 1
ATOM 1596 C C . VAL B 1 48 ? 8.125 -7.184 -0.606 1 97.75 48 VAL B C 1
ATOM 1598 O O . VAL B 1 48 ? 7.633 -8.133 -1.217 1 97.75 48 VAL B O 1
ATOM 1601 N N . LEU B 1 49 ? 9.281 -6.625 -1.013 1 97.88 49 LEU B N 1
ATOM 1602 C CA . LEU B 1 49 ? 9.992 -7.105 -2.191 1 97.88 49 LEU B CA 1
ATOM 1603 C C . LEU B 1 49 ? 10.602 -8.477 -1.933 1 97.88 49 LEU B C 1
ATOM 1605 O O . LEU B 1 49 ? 10.531 -9.367 -2.787 1 97.88 49 LEU B O 1
ATOM 1609 N N . THR B 1 50 ? 11.172 -8.633 -0.786 1 97.12 50 THR B N 1
ATOM 1610 C CA . THR B 1 50 ? 11.711 -9.938 -0.408 1 97.12 50 THR B CA 1
ATOM 1611 C C . THR B 1 50 ? 10.617 -11 -0.434 1 97.12 50 THR B C 1
ATOM 1613 O O . THR B 1 50 ? 10.828 -12.102 -0.952 1 97.12 50 THR B O 1
ATOM 1616 N N . ALA B 1 51 ? 9.492 -10.656 0.1 1 97.56 51 ALA B N 1
ATOM 1617 C CA . ALA B 1 51 ? 8.375 -11.594 0.169 1 97.56 51 ALA B CA 1
ATOM 1618 C C . ALA B 1 51 ? 7.93 -12.023 -1.227 1 97.56 51 ALA B C 1
ATOM 1620 O O . ALA B 1 51 ? 7.762 -13.219 -1.49 1 97.56 51 ALA B O 1
ATOM 1621 N N . ILE B 1 52 ? 7.734 -11.047 -2.16 1 98.19 52 ILE B N 1
ATOM 1622 C CA . ILE B 1 52 ? 7.18 -11.383 -3.467 1 98.19 52 ILE B CA 1
ATOM 1623 C C . ILE B 1 52 ? 8.195 -12.195 -4.262 1 98.19 52 ILE B C 1
ATOM 1625 O O . ILE B 1 52 ? 7.82 -13.109 -5.008 1 98.19 52 ILE B O 1
ATOM 1629 N N . ILE B 1 53 ? 9.461 -11.883 -4.102 1 97.94 53 ILE B N 1
ATOM 1630 C CA . ILE B 1 53 ? 10.516 -12.617 -4.793 1 97.94 53 ILE B CA 1
ATOM 1631 C C . ILE B 1 53 ? 10.586 -14.047 -4.254 1 97.94 53 ILE B C 1
ATOM 1633 O O . ILE B 1 53 ? 10.664 -15 -5.027 1 97.94 53 ILE B O 1
ATOM 1637 N N . ARG B 1 54 ? 10.523 -14.172 -2.947 1 97.62 54 ARG B N 1
ATOM 1638 C CA . ARG B 1 54 ? 10.516 -15.492 -2.324 1 97.62 54 ARG B CA 1
ATOM 1639 C C . ARG B 1 54 ? 9.312 -16.312 -2.779 1 97.62 54 ARG B C 1
ATOM 1641 O O . ARG B 1 54 ? 9.453 -17.453 -3.195 1 97.62 54 ARG B O 1
ATOM 1648 N N . GLU B 1 55 ? 8.109 -15.758 -2.719 1 98.25 55 GLU B N 1
ATOM 1649 C CA . GLU B 1 55 ? 6.871 -16.438 -3.088 1 98.25 55 GLU B CA 1
ATOM 1650 C C . GLU B 1 55 ? 6.895 -16.875 -4.551 1 98.25 55 GLU B C 1
ATOM 1652 O O . GLU B 1 55 ? 6.375 -17.938 -4.898 1 98.25 55 GLU B O 1
ATOM 1657 N N . ALA B 1 56 ? 7.453 -16.016 -5.434 1 98.56 56 ALA B N 1
ATOM 1658 C CA . ALA B 1 56 ? 7.555 -16.344 -6.852 1 98.56 56 ALA B CA 1
ATOM 1659 C C . ALA B 1 56 ? 8.375 -17.609 -7.062 1 98.56 56 ALA B C 1
ATOM 1661 O O . ALA B 1 56 ? 7.992 -18.484 -7.84 1 98.56 56 ALA B O 1
ATOM 1662 N N . ASP B 1 57 ? 9.469 -17.641 -6.375 1 98.25 57 ASP B N 1
ATOM 1663 C CA . ASP B 1 57 ? 10.336 -18.812 -6.477 1 98.25 57 ASP B CA 1
ATOM 1664 C C . ASP B 1 57 ? 9.672 -20.047 -5.871 1 98.25 57 ASP B C 1
ATOM 1666 O O . ASP B 1 57 ? 9.609 -21.109 -6.508 1 98.25 57 ASP B O 1
ATOM 1670 N N . GLU B 1 58 ? 9.172 -19.906 -4.684 1 98.06 58 GLU B N 1
ATOM 1671 C CA . GLU B 1 58 ? 8.609 -21.016 -3.928 1 98.06 58 GLU B CA 1
ATOM 1672 C C . GLU B 1 58 ? 7.402 -21.609 -4.645 1 98.06 58 GLU B C 1
ATOM 1674 O O . GLU B 1 58 ? 7.262 -22.844 -4.723 1 98.06 58 GLU B O 1
ATOM 1679 N N . GLU B 1 59 ? 6.574 -20.797 -5.203 1 98.44 59 GLU B N 1
ATOM 1680 C CA . GLU B 1 59 ? 5.285 -21.281 -5.695 1 98.44 59 GLU B CA 1
ATOM 1681 C C . GLU B 1 59 ? 5.371 -21.672 -7.172 1 98.44 59 GLU B C 1
ATOM 1683 O O . GLU B 1 59 ? 4.719 -22.609 -7.605 1 98.44 59 GLU B O 1
ATOM 1688 N N . ILE B 1 60 ? 6.219 -20.891 -7.969 1 98.69 60 ILE B N 1
ATOM 1689 C CA . ILE B 1 60 ? 6.105 -21.125 -9.406 1 98.69 60 ILE B CA 1
ATOM 1690 C C . ILE B 1 60 ? 7.5 -21.188 -10.031 1 98.69 60 ILE B C 1
ATOM 1692 O O . ILE B 1 60 ? 7.637 -21.188 -11.258 1 98.69 60 ILE B O 1
ATOM 1696 N N . GLY B 1 61 ? 8.555 -21.094 -9.234 1 98.38 61 GLY B N 1
ATOM 1697 C CA . GLY B 1 61 ? 9.906 -21.359 -9.703 1 98.38 61 GLY B CA 1
ATOM 1698 C C . GLY B 1 61 ? 10.492 -20.234 -10.523 1 98.38 61 GLY B C 1
ATOM 1699 O O . GLY B 1 61 ? 11.43 -20.422 -11.297 1 98.38 61 GLY B O 1
ATOM 1700 N N . VAL B 1 62 ? 9.953 -19.094 -10.391 1 98 62 VAL B N 1
ATOM 1701 C CA . VAL B 1 62 ? 10.375 -17.922 -11.148 1 98 62 VAL B CA 1
ATOM 1702 C C . VAL B 1 62 ? 11.32 -17.062 -10.297 1 98 62 VAL B C 1
ATOM 1704 O O . VAL B 1 62 ? 11.07 -16.859 -9.109 1 98 62 VAL B O 1
ATOM 1707 N N . GLN B 1 63 ? 12.398 -16.609 -10.984 1 98.31 63 GLN B N 1
ATOM 1708 C CA . GLN B 1 63 ? 13.328 -15.688 -10.336 1 98.31 63 GLN B CA 1
ATOM 1709 C C . GLN B 1 63 ? 13.156 -14.266 -10.875 1 98.31 63 GLN B C 1
ATOM 1711 O O . GLN B 1 63 ? 13.156 -14.055 -12.094 1 98.31 63 GLN B O 1
ATOM 1716 N N . VAL B 1 64 ? 12.992 -13.391 -9.992 1 98.06 64 VAL B N 1
ATOM 1717 C CA . VAL B 1 64 ? 12.836 -11.984 -10.352 1 98.06 64 VAL B CA 1
ATOM 1718 C C . VAL B 1 64 ? 13.797 -11.125 -9.539 1 98.06 64 VAL B C 1
ATOM 1720 O O . VAL B 1 64 ? 13.961 -11.336 -8.328 1 98.06 64 VAL B O 1
ATOM 1723 N N . GLU B 1 65 ? 14.453 -10.195 -10.211 1 97.12 65 GLU B N 1
ATOM 1724 C CA . GLU B 1 65 ? 15.297 -9.234 -9.516 1 97.12 65 GLU B CA 1
ATOM 1725 C C . GLU B 1 65 ? 14.461 -8.109 -8.898 1 97.12 65 GLU B C 1
ATOM 1727 O O . GLU B 1 65 ? 13.414 -7.75 -9.438 1 97.12 65 GLU B O 1
ATOM 1732 N N . ARG B 1 66 ? 14.961 -7.551 -7.883 1 96.19 66 ARG B N 1
ATOM 1733 C CA . ARG B 1 66 ? 14.273 -6.48 -7.172 1 96.19 66 ARG B CA 1
ATOM 1734 C C . ARG B 1 66 ? 13.945 -5.32 -8.109 1 96.19 66 ARG B C 1
ATOM 1736 O O . ARG B 1 66 ? 12.852 -4.766 -8.055 1 96.19 66 ARG B O 1
ATOM 1743 N N . ASP B 1 67 ? 14.891 -5.008 -9.016 1 95.94 67 ASP B N 1
ATOM 1744 C CA . ASP B 1 67 ? 14.734 -3.861 -9.906 1 95.94 67 ASP B CA 1
ATOM 1745 C C . ASP B 1 67 ? 13.773 -4.184 -11.047 1 95.94 67 ASP B C 1
ATOM 1747 O O . ASP B 1 67 ? 13.383 -3.293 -11.805 1 95.94 67 ASP B O 1
ATOM 1751 N N . ASP B 1 68 ? 13.312 -5.434 -11.117 1 98 68 ASP B N 1
ATOM 1752 C CA . ASP B 1 68 ? 12.414 -5.844 -12.195 1 98 68 ASP B CA 1
ATOM 1753 C C . ASP B 1 68 ? 10.977 -5.973 -11.695 1 98 68 ASP B C 1
ATOM 1755 O O . ASP B 1 68 ? 10.086 -6.34 -12.461 1 98 68 ASP B O 1
ATOM 1759 N N . VAL B 1 69 ? 10.828 -5.695 -10.414 1 98.06 69 VAL B N 1
ATOM 1760 C CA . VAL B 1 69 ? 9.5 -5.754 -9.812 1 98.06 69 VAL B CA 1
ATOM 1761 C C . VAL B 1 69 ? 8.914 -4.344 -9.711 1 98.06 69 VAL B C 1
ATOM 1763 O O . VAL B 1 69 ? 9.562 -3.439 -9.18 1 98.06 69 VAL B O 1
ATOM 1766 N N . GLU B 1 70 ? 7.715 -4.191 -10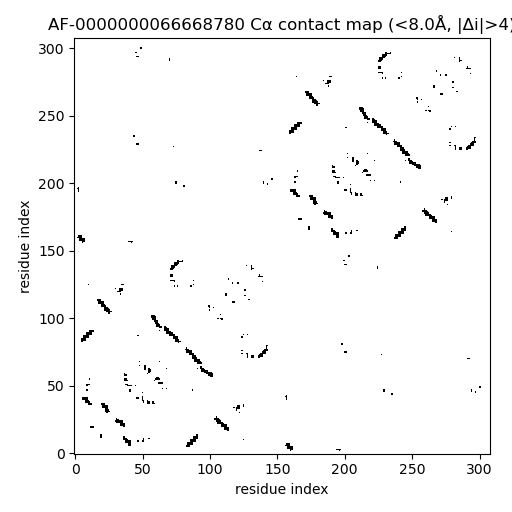.234 1 97.88 70 GLU B N 1
ATOM 1767 C CA . GLU B 1 70 ? 7.047 -2.893 -10.25 1 97.88 70 GLU B CA 1
ATOM 1768 C C . GLU B 1 70 ? 5.699 -2.957 -9.531 1 97.88 70 GLU B C 1
ATOM 1770 O O . GLU B 1 70 ? 4.879 -3.828 -9.828 1 97.88 70 GLU B O 1
ATOM 1775 N N . LEU B 1 71 ? 5.449 -2.061 -8.602 1 98.69 71 LEU B N 1
ATOM 1776 C CA . LEU B 1 71 ? 4.137 -2.004 -7.969 1 98.69 71 LEU B CA 1
ATOM 1777 C C . LEU B 1 71 ? 3.082 -1.488 -8.945 1 98.69 71 LEU B C 1
ATOM 1779 O O . LEU B 1 71 ? 3.197 -0.371 -9.453 1 98.69 71 LEU B O 1
ATOM 1783 N N . VAL B 1 72 ? 2.072 -2.26 -9.172 1 97.94 72 VAL B N 1
ATOM 1784 C CA . VAL B 1 72 ? 1.021 -1.817 -10.078 1 97.94 72 VAL B CA 1
ATOM 1785 C C . VAL B 1 72 ? -0.156 -1.265 -9.281 1 97.94 72 VAL B C 1
ATOM 1787 O O . VAL B 1 72 ? -0.819 -0.319 -9.711 1 97.94 72 VAL B O 1
ATOM 1790 N N . ALA B 1 73 ? -0.387 -1.875 -8.117 1 98.38 73 ALA B N 1
ATOM 1791 C CA . ALA B 1 73 ? -1.522 -1.384 -7.34 1 98.38 73 ALA B CA 1
ATOM 1792 C C . ALA B 1 73 ? -1.397 -1.783 -5.871 1 98.38 73 ALA B C 1
ATOM 1794 O O . ALA B 1 73 ? -0.763 -2.789 -5.547 1 98.38 73 ALA B O 1
ATOM 1795 N N . SER B 1 74 ? -1.921 -0.996 -4.984 1 98.75 74 SER B N 1
ATOM 1796 C CA . SER B 1 74 ? -2.17 -1.317 -3.584 1 98.75 74 SER B CA 1
ATOM 1797 C C . SER B 1 74 ? -3.664 -1.441 -3.303 1 98.75 74 SER B C 1
ATOM 1799 O O . SER B 1 74 ? -4.449 -0.58 -3.703 1 98.75 74 SER B O 1
ATOM 1801 N N . ILE B 1 75 ? -4.043 -2.473 -2.627 1 98.25 75 ILE B N 1
ATOM 1802 C CA . ILE B 1 75 ? -5.453 -2.754 -2.375 1 98.25 75 ILE B CA 1
ATOM 1803 C C . ILE B 1 75 ? -5.688 -2.914 -0.874 1 98.25 75 ILE B C 1
ATOM 1805 O O . ILE B 1 75 ? -4.938 -3.619 -0.194 1 98.25 75 ILE B O 1
ATOM 1809 N N . HIS B 1 76 ? -6.555 -2.191 -0.314 1 98.38 76 HIS B N 1
ATOM 1810 C CA . HIS B 1 76 ? -7.074 -2.434 1.027 1 98.38 76 HIS B CA 1
ATOM 1811 C C . HIS B 1 76 ? -8.406 -3.184 0.976 1 98.38 76 HIS B C 1
ATOM 1813 O O . HIS B 1 76 ? -9.422 -2.621 0.567 1 98.38 76 HIS B O 1
ATOM 1819 N N . ILE B 1 77 ? -8.383 -4.43 1.435 1 96.75 77 ILE B N 1
ATOM 1820 C CA . ILE B 1 77 ? -9.547 -5.285 1.218 1 96.75 77 ILE B CA 1
ATOM 1821 C C . ILE B 1 77 ? -10.008 -5.879 2.547 1 96.75 77 ILE B C 1
ATOM 1823 O O . ILE B 1 77 ? -9.188 -6.172 3.418 1 96.75 77 ILE B O 1
ATOM 1827 N N . GLN B 1 78 ? -11.281 -5.922 2.699 1 94.38 78 GLN B N 1
ATOM 1828 C CA . GLN B 1 78 ? -11.922 -6.645 3.793 1 94.38 78 GLN B CA 1
ATOM 1829 C C . GLN B 1 78 ? -12.789 -7.781 3.266 1 94.38 78 GLN B C 1
ATOM 1831 O O . GLN B 1 78 ? -13.836 -7.543 2.668 1 94.38 78 GLN B O 1
ATOM 1836 N N . HIS B 1 79 ? -12.312 -8.977 3.482 1 87.31 79 HIS B N 1
ATOM 1837 C CA . HIS B 1 79 ? -13.062 -10.156 3.059 1 87.31 79 HIS B CA 1
ATOM 1838 C C . HIS B 1 79 ? -12.648 -11.391 3.852 1 87.31 79 HIS B C 1
ATOM 1840 O O . HIS B 1 79 ? -11.469 -11.758 3.857 1 87.31 79 HIS B O 1
ATOM 1846 N N . PRO B 1 80 ? -13.5 -12.086 4.492 1 84.81 80 PRO B N 1
ATOM 1847 C CA . PRO B 1 80 ? -14.859 -11.648 4.797 1 84.81 80 PRO B CA 1
ATOM 1848 C C . PRO B 1 80 ? -14.891 -10.43 5.727 1 84.81 80 PRO B C 1
ATOM 1850 O O . PRO B 1 80 ? -13.844 -9.898 6.086 1 84.81 80 PRO B O 1
ATOM 1853 N N . PRO B 1 81 ? -16.109 -10 6.016 1 83.81 81 PRO B N 1
ATOM 1854 C CA . PRO B 1 81 ? -16.156 -8.867 6.941 1 83.81 81 PRO B CA 1
ATOM 1855 C C . PRO B 1 81 ? -15.359 -9.117 8.219 1 83.81 81 PRO B C 1
ATOM 1857 O O . PRO B 1 81 ? -15.398 -10.219 8.773 1 83.81 81 PRO B O 1
ATOM 1860 N N . GLY B 1 82 ? -14.484 -8.117 8.578 1 86.88 82 GLY B N 1
ATOM 1861 C CA . GLY B 1 82 ? -13.68 -8.25 9.781 1 86.88 82 GLY B CA 1
ATOM 1862 C C . GLY B 1 82 ? -12.258 -8.711 9.5 1 86.88 82 GLY B C 1
ATOM 1863 O O . GLY B 1 82 ? -11.367 -8.531 10.336 1 86.88 82 GLY B O 1
ATOM 1864 N N . GLN B 1 83 ? -12.055 -9.328 8.453 1 90.19 83 GLN B N 1
ATOM 1865 C CA . GLN B 1 83 ? -10.719 -9.758 8.047 1 90.19 83 GLN B CA 1
ATOM 1866 C C . GLN B 1 83 ? -10.133 -8.805 7.008 1 90.19 83 GLN B C 1
ATOM 1868 O O . GLN B 1 83 ? -10.562 -8.797 5.852 1 90.19 83 GLN B O 1
ATOM 1873 N N . THR B 1 84 ? -9.172 -8.055 7.426 1 94.38 84 THR B N 1
ATOM 1874 C CA . THR B 1 84 ? -8.633 -6.992 6.578 1 94.38 84 THR B CA 1
ATOM 1875 C C . THR B 1 84 ? -7.207 -7.309 6.148 1 94.38 84 THR B C 1
ATOM 1877 O O . THR B 1 84 ? -6.469 -7.98 6.875 1 94.38 84 THR B O 1
ATOM 1880 N N . ARG B 1 85 ? -6.859 -6.859 4.977 1 97 85 ARG B N 1
ATOM 1881 C CA . ARG B 1 85 ? -5.5 -7.02 4.465 1 97 85 ARG B CA 1
ATOM 1882 C C . ARG B 1 85 ? -5.125 -5.863 3.545 1 97 85 ARG B C 1
ATOM 1884 O O . ARG B 1 85 ? -5.996 -5.242 2.93 1 97 85 ARG B O 1
ATOM 1891 N N . ILE B 1 86 ? -3.928 -5.59 3.584 1 98.31 86 ILE B N 1
ATOM 1892 C CA . ILE B 1 86 ? -3.312 -4.84 2.494 1 98.31 86 ILE B CA 1
ATOM 1893 C C . ILE B 1 86 ? -2.664 -5.809 1.506 1 98.31 86 ILE B C 1
ATOM 1895 O O . ILE B 1 86 ? -1.901 -6.691 1.902 1 98.31 86 ILE B O 1
ATOM 1899 N N . VAL B 1 87 ? -3.037 -5.695 0.26 1 98.69 87 VAL B N 1
ATOM 1900 C CA . VAL B 1 87 ? -2.43 -6.539 -0.766 1 98.69 87 VAL B CA 1
ATOM 1901 C C . VAL B 1 87 ? -1.669 -5.668 -1.764 1 98.69 87 VAL B C 1
ATOM 1903 O O . VAL B 1 87 ? -2.252 -4.781 -2.395 1 98.69 87 VAL B O 1
ATOM 1906 N N . PHE B 1 88 ? -0.386 -5.867 -1.89 1 98.88 88 PHE B N 1
ATOM 1907 C CA . PHE B 1 88 ? 0.42 -5.246 -2.934 1 98.88 88 PHE B CA 1
ATOM 1908 C C . PHE B 1 88 ? 0.471 -6.129 -4.176 1 98.88 88 PHE B C 1
ATOM 1910 O O . PHE B 1 88 ? 0.83 -7.305 -4.094 1 98.88 88 PHE B O 1
ATOM 1917 N N . VAL B 1 89 ? 0.087 -5.566 -5.285 1 98.88 89 VAL B N 1
ATOM 1918 C CA . VAL B 1 89 ? 0.132 -6.266 -6.562 1 98.88 89 VAL B CA 1
ATOM 1919 C C . VAL B 1 89 ? 1.296 -5.738 -7.398 1 98.88 89 VAL B C 1
ATOM 1921 O O . VAL B 1 89 ? 1.349 -4.547 -7.719 1 98.88 89 VAL B O 1
ATOM 1924 N N . PHE B 1 90 ? 2.182 -6.613 -7.75 1 98.88 90 PHE B N 1
ATOM 1925 C CA . PHE B 1 90 ? 3.367 -6.266 -8.523 1 98.88 90 PHE B CA 1
ATOM 1926 C C . PHE B 1 90 ? 3.314 -6.902 -9.906 1 98.88 90 PHE B C 1
ATOM 1928 O O . PHE B 1 90 ? 2.635 -7.91 -10.109 1 98.88 90 PHE B O 1
ATOM 1935 N N . ARG B 1 91 ? 4.016 -6.328 -10.789 1 98.81 91 ARG B N 1
ATOM 1936 C CA . ARG B 1 91 ? 4.293 -6.918 -12.094 1 98.81 91 ARG B CA 1
ATOM 1937 C C . ARG B 1 91 ? 5.789 -7.141 -12.289 1 98.81 91 ARG B C 1
ATOM 1939 O O . ARG B 1 91 ? 6.602 -6.277 -11.945 1 98.81 91 ARG B O 1
ATOM 1946 N N . ALA B 1 92 ? 6.168 -8.273 -12.773 1 98.75 92 ALA B N 1
ATOM 1947 C CA . ALA B 1 92 ? 7.551 -8.516 -13.18 1 98.75 92 ALA B CA 1
ATOM 1948 C C . ALA B 1 92 ? 7.805 -7.992 -14.594 1 98.75 92 ALA B C 1
ATOM 1950 O O . ALA B 1 92 ? 7.176 -8.445 -15.555 1 98.75 92 ALA B O 1
ATOM 1951 N N . ARG B 1 93 ? 8.68 -7.09 -14.68 1 98 93 ARG B N 1
ATOM 1952 C CA . ARG B 1 93 ? 9.078 -6.594 -15.992 1 98 93 ARG B CA 1
ATOM 1953 C C . ARG B 1 93 ? 9.914 -7.625 -16.734 1 98 93 ARG B C 1
ATOM 1955 O O . ARG B 1 93 ? 9.797 -7.762 -17.953 1 98 93 ARG B O 1
ATOM 1962 N N . ASN B 1 94 ? 10.789 -8.258 -15.992 1 98 94 ASN B N 1
ATOM 1963 C CA . ASN B 1 94 ? 11.625 -9.367 -16.453 1 98 94 ASN B CA 1
ATOM 1964 C C . ASN B 1 94 ? 11.758 -10.453 -15.391 1 98 94 ASN B C 1
ATOM 1966 O O . ASN B 1 94 ? 11.617 -10.18 -14.195 1 98 94 ASN B O 1
ATOM 1970 N N . TRP B 1 95 ? 11.867 -11.633 -15.93 1 98.38 95 TRP B N 1
ATOM 1971 C CA . TRP B 1 95 ? 12.109 -12.75 -15.016 1 98.38 95 TRP B CA 1
ATOM 1972 C C . TRP B 1 95 ? 12.867 -13.867 -15.719 1 98.38 95 TRP B C 1
ATOM 1974 O O . TRP B 1 95 ? 12.945 -13.898 -16.953 1 98.38 95 TRP B O 1
ATOM 1984 N N . SER B 1 96 ? 13.477 -14.719 -14.891 1 98.19 96 SER B N 1
ATOM 1985 C CA . SER B 1 96 ? 14.102 -15.938 -15.414 1 98.19 96 SER B CA 1
ATOM 1986 C C . SER B 1 96 ? 13.406 -17.188 -14.859 1 98.19 96 SER B C 1
ATOM 1988 O O . SER B 1 96 ? 12.688 -17.109 -13.867 1 98.19 96 SER B O 1
ATOM 1990 N N . GLY B 1 97 ? 13.602 -18.234 -15.594 1 97.38 97 GLY B N 1
ATOM 1991 C CA . GLY B 1 97 ? 12.93 -19.469 -15.234 1 97.38 97 GLY B CA 1
ATOM 1992 C C . GLY B 1 97 ? 11.609 -19.672 -15.953 1 97.38 97 GLY B C 1
ATOM 1993 O O . GLY B 1 97 ? 11.016 -18.703 -16.438 1 97.38 97 GLY B O 1
ATOM 1994 N N . GLU B 1 98 ? 11.188 -20.906 -16.094 1 97.56 98 GLU B N 1
ATOM 1995 C CA . GLU B 1 98 ? 9.883 -21.25 -16.641 1 97.56 98 GLU B CA 1
ATOM 1996 C C . GLU B 1 98 ? 8.867 -21.531 -15.539 1 97.56 98 GLU B C 1
ATOM 1998 O O . GLU B 1 98 ? 9.086 -22.422 -14.711 1 97.56 98 GLU B O 1
ATOM 2003 N N . PRO B 1 99 ? 7.785 -20.766 -15.539 1 98.44 99 PRO B N 1
ATOM 2004 C CA . PRO B 1 99 ? 6.801 -21 -14.484 1 98.44 99 PRO B CA 1
ATOM 2005 C C . PRO B 1 99 ? 6.324 -22.453 -14.438 1 98.44 99 PRO B C 1
ATOM 2007 O O . PRO B 1 99 ? 6 -23.031 -15.477 1 98.44 99 PRO B O 1
ATOM 2010 N N . CYS B 1 100 ? 6.281 -22.969 -13.266 1 98.44 100 CYS B N 1
ATOM 2011 C CA . CYS B 1 100 ? 5.758 -24.312 -13.039 1 98.44 100 CYS B CA 1
ATOM 2012 C C . CYS B 1 100 ? 5.074 -24.406 -11.68 1 98.44 100 CYS B C 1
ATOM 2014 O O . CYS B 1 100 ? 5.32 -23.594 -10.797 1 98.44 100 CYS B O 1
ATOM 2016 N N . ASN B 1 101 ? 4.242 -25.328 -11.508 1 98.5 101 ASN B N 1
ATOM 2017 C CA . ASN B 1 101 ? 3.553 -25.547 -10.242 1 98.5 101 ASN B CA 1
ATOM 2018 C C . ASN B 1 101 ? 4.457 -26.25 -9.227 1 98.5 101 ASN B C 1
ATOM 2020 O O . ASN B 1 101 ? 4.574 -27.469 -9.227 1 98.5 101 ASN B O 1
ATOM 2024 N N . ARG B 1 102 ? 4.992 -25.469 -8.273 1 98.12 102 ARG B N 1
ATOM 2025 C CA . ARG B 1 102 ? 5.926 -26.031 -7.297 1 98.12 102 ARG B CA 1
ATOM 2026 C C . ARG B 1 102 ? 5.203 -26.438 -6.02 1 98.12 102 ARG B C 1
ATOM 2028 O O . ARG B 1 102 ? 5.816 -27 -5.109 1 98.12 102 ARG B O 1
ATOM 2035 N N . GLU B 1 103 ? 3.934 -26.156 -5.941 1 97.62 103 GLU B N 1
ATOM 2036 C CA . GLU B 1 103 ? 3.143 -26.516 -4.766 1 97.62 103 GLU B CA 1
ATOM 2037 C C . GLU B 1 103 ? 1.871 -27.266 -5.16 1 97.62 103 GLU B C 1
ATOM 2039 O O . GLU B 1 103 ? 0.762 -26.797 -4.895 1 97.62 103 GLU B O 1
ATOM 2044 N N . PRO B 1 104 ? 1.972 -28.453 -5.652 1 96.75 104 PRO B N 1
ATOM 2045 C CA . PRO B 1 104 ? 0.812 -29.188 -6.16 1 96.75 104 PRO B CA 1
ATOM 2046 C C . PRO B 1 104 ? -0.214 -29.5 -5.074 1 96.75 104 PRO B C 1
ATOM 2048 O O . PRO B 1 104 ? -1.388 -29.734 -5.375 1 96.75 104 PRO B O 1
ATOM 2051 N N . ASP B 1 105 ? 0.174 -29.484 -3.893 1 96.25 105 ASP B N 1
ATOM 2052 C CA . ASP B 1 105 ? -0.748 -29.766 -2.795 1 96.25 105 ASP B CA 1
ATOM 2053 C C . ASP B 1 105 ? -1.659 -28.578 -2.525 1 96.25 105 ASP B C 1
ATOM 2055 O O . ASP B 1 105 ? -2.77 -28.734 -2.014 1 96.25 105 ASP B O 1
ATOM 2059 N N . SER B 1 106 ? -1.206 -27.375 -2.902 1 96.38 106 SER B N 1
ATOM 2060 C CA . SER B 1 106 ? -1.989 -26.172 -2.621 1 96.38 106 SER B CA 1
ATOM 2061 C C . SER B 1 106 ? -2.41 -25.484 -3.91 1 96.38 106 SER B C 1
ATOM 2063 O O . SER B 1 106 ? -3.146 -24.5 -3.875 1 96.38 106 SER B O 1
ATOM 2065 N N . CYS B 1 107 ? -1.915 -25.953 -5 1 97.5 107 CYS B N 1
ATOM 2066 C CA . CYS B 1 107 ? -2.211 -25.406 -6.32 1 97.5 107 CYS B CA 1
ATOM 2067 C C . CYS B 1 107 ? -2.521 -26.516 -7.309 1 97.5 107 CYS B C 1
ATOM 2069 O O . CYS B 1 107 ? -1.672 -27.375 -7.582 1 97.5 107 CYS B O 1
ATOM 2071 N N . SER B 1 108 ? -3.672 -26.5 -7.887 1 97.69 108 SER B N 1
ATOM 2072 C CA . SER B 1 108 ? -4.082 -27.609 -8.75 1 97.69 108 SER B CA 1
ATOM 2073 C C . SER B 1 108 ? -3.619 -27.391 -10.188 1 97.69 108 SER B C 1
ATOM 2075 O O . SER B 1 108 ? -3.465 -28.344 -10.945 1 97.69 108 SER B O 1
ATOM 2077 N N . GLU B 1 109 ? -3.441 -26.078 -10.547 1 97.81 109 GLU B N 1
ATOM 2078 C CA . GLU B 1 109 ? -3.145 -25.766 -11.945 1 97.81 109 GLU B CA 1
ATOM 2079 C C . GLU B 1 109 ? -2.549 -24.375 -12.086 1 97.81 109 GLU B C 1
ATOM 2081 O O . GLU B 1 109 ? -2.939 -23.453 -11.375 1 97.81 109 GLU B O 1
ATOM 2086 N N . LEU B 1 110 ? -1.59 -24.266 -12.953 1 98.5 110 LEU B N 1
ATOM 2087 C CA . LEU B 1 110 ? -1.155 -22.984 -13.484 1 98.5 110 LEU B CA 1
ATOM 2088 C C . LEU B 1 110 ? -1.667 -22.781 -14.906 1 98.5 110 LEU B C 1
ATOM 2090 O O . LEU B 1 110 ? -1.539 -23.672 -15.75 1 98.5 110 LEU B O 1
ATOM 2094 N N . ARG B 1 111 ? -2.182 -21.594 -15.164 1 98.5 111 ARG B N 1
ATOM 2095 C CA . ARG B 1 111 ? -2.727 -21.359 -16.5 1 98.5 111 ARG B CA 1
ATOM 2096 C C . ARG B 1 111 ? -2.633 -19.891 -16.891 1 98.5 111 ARG B C 1
ATOM 2098 O O . ARG B 1 111 ? -2.852 -19.016 -16.047 1 98.5 111 ARG B O 1
ATOM 2105 N N . TRP B 1 112 ? -2.342 -19.688 -18.156 1 98.75 112 TRP B N 1
ATOM 2106 C CA . TRP B 1 112 ? -2.338 -18.344 -18.719 1 98.75 112 TRP B CA 1
ATOM 2107 C C . TRP B 1 112 ? -3.732 -17.938 -19.188 1 98.75 112 TRP B C 1
ATOM 2109 O O . TRP B 1 112 ? -4.391 -18.703 -19.906 1 98.75 112 TRP B O 1
ATOM 2119 N N . PHE B 1 113 ? -4.203 -16.797 -18.75 1 98.75 113 PHE B N 1
ATOM 2120 C CA . PHE B 1 113 ? -5.492 -16.266 -19.172 1 98.75 113 PHE B CA 1
ATOM 2121 C C . PHE B 1 113 ? -5.32 -14.945 -19.906 1 98.75 113 PHE B C 1
ATOM 2123 O O . PHE B 1 113 ? -4.477 -14.125 -19.531 1 98.75 113 PHE B O 1
ATOM 2130 N N . PRO B 1 114 ? -6.191 -14.695 -20.922 1 98.19 114 PRO B N 1
ATOM 2131 C CA . PRO B 1 114 ? -6.188 -13.344 -21.484 1 98.19 114 PRO B CA 1
ATOM 2132 C C . PRO B 1 114 ? -6.566 -12.273 -20.453 1 98.19 114 PRO B C 1
ATOM 2134 O O . PRO B 1 114 ? -7.457 -12.5 -19.625 1 98.19 114 PRO B O 1
ATOM 2137 N N . LEU B 1 115 ? -5.875 -11.148 -20.5 1 96.69 115 LEU B N 1
ATOM 2138 C CA . LEU B 1 115 ? -6.094 -10.07 -19.547 1 96.69 115 LEU B CA 1
ATOM 2139 C C . LEU B 1 115 ? -7.543 -9.594 -19.578 1 96.69 115 LEU B C 1
ATOM 2141 O O . LEU B 1 115 ? -8.078 -9.141 -18.578 1 96.69 115 LEU B O 1
ATOM 2145 N N . ASP B 1 116 ? -8.18 -9.688 -20.656 1 93.69 116 ASP B N 1
ATOM 2146 C CA . ASP B 1 116 ? -9.523 -9.148 -20.812 1 93.69 116 ASP B CA 1
ATOM 2147 C C . ASP B 1 116 ? -10.578 -10.242 -20.641 1 93.69 116 ASP B C 1
ATOM 2149 O O . ASP B 1 116 ? -11.773 -9.984 -20.797 1 93.69 116 ASP B O 1
ATOM 2153 N N . GLU B 1 117 ? -10.195 -11.453 -20.328 1 96.12 117 GLU B N 1
ATOM 2154 C CA . GLU B 1 117 ? -11.109 -12.57 -20.125 1 96.12 117 GLU B CA 1
ATOM 2155 C C . GLU B 1 117 ? -10.688 -13.43 -18.938 1 96.12 117 GLU B C 1
ATOM 2157 O O . GLU B 1 117 ? -10.367 -14.609 -19.094 1 96.12 117 GLU B O 1
ATOM 2162 N N . LEU B 1 118 ? -10.75 -12.891 -17.812 1 97.56 118 LEU B N 1
ATOM 2163 C CA . LEU B 1 118 ? -10.406 -13.609 -16.594 1 97.56 118 LEU B CA 1
ATOM 2164 C C . LEU B 1 118 ? -11.539 -14.539 -16.172 1 97.56 118 LEU B C 1
ATOM 2166 O O . LEU B 1 118 ? -12.719 -14.219 -16.359 1 97.56 118 LEU B O 1
ATOM 2170 N N . PRO B 1 119 ? -11.188 -15.625 -15.609 1 97.62 119 PRO B N 1
ATOM 2171 C CA . PRO B 1 119 ? -12.25 -16.484 -15.094 1 97.62 119 PRO B CA 1
ATOM 2172 C C . PRO B 1 119 ? -13.094 -15.812 -14.023 1 97.62 119 PRO B C 1
ATOM 2174 O O . PRO B 1 119 ? -12.578 -15.008 -13.234 1 97.62 119 PRO B O 1
ATOM 2177 N N . GLU B 1 120 ? -14.367 -16.156 -13.953 1 96.75 120 GLU B N 1
ATOM 2178 C CA . GLU B 1 120 ? -15.289 -15.578 -12.984 1 96.75 120 GLU B CA 1
ATOM 2179 C C . GLU B 1 120 ? -14.852 -15.891 -11.555 1 96.75 120 GLU B C 1
ATOM 2181 O O . GLU B 1 120 ? -15.016 -15.062 -10.648 1 96.75 120 GLU B O 1
ATOM 2186 N N . ASN B 1 121 ? -14.266 -17 -11.359 1 97.38 121 ASN B N 1
ATOM 2187 C CA . ASN B 1 121 ? -13.859 -17.438 -10.023 1 97.38 121 ASN B CA 1
ATOM 2188 C C . ASN B 1 121 ? -12.43 -17 -9.711 1 97.38 121 ASN B C 1
ATOM 2190 O O . ASN B 1 121 ? -11.625 -17.797 -9.227 1 97.38 121 ASN B O 1
ATOM 2194 N N . THR B 1 122 ? -12.078 -15.852 -10.016 1 97.88 122 THR B N 1
ATOM 2195 C CA . THR B 1 122 ? -10.82 -15.227 -9.625 1 97.88 122 THR B CA 1
ATOM 2196 C C . THR B 1 122 ? -10.961 -14.516 -8.281 1 97.88 122 THR B C 1
ATOM 2198 O O . THR B 1 122 ? -11.93 -13.781 -8.062 1 97.88 122 THR B O 1
ATOM 2201 N N . ILE B 1 123 ? -10.031 -14.789 -7.367 1 96.12 123 ILE B N 1
ATOM 2202 C CA . ILE B 1 123 ? -10.125 -14.156 -6.055 1 96.12 123 ILE B CA 1
ATOM 2203 C C . ILE B 1 123 ? -10.188 -12.641 -6.211 1 96.12 123 ILE B C 1
ATOM 2205 O O . ILE B 1 123 ? -9.633 -12.086 -7.16 1 96.12 123 ILE B O 1
ATOM 2209 N N . GLN B 1 124 ? -10.828 -11.984 -5.316 1 95.25 124 GLN B N 1
ATOM 2210 C CA . GLN B 1 124 ? -11.164 -10.562 -5.418 1 95.25 124 GLN B CA 1
ATOM 2211 C C . GLN B 1 124 ? -9.906 -9.711 -5.543 1 95.25 124 GLN B C 1
ATOM 2213 O O . GLN B 1 124 ? -9.852 -8.789 -6.359 1 95.25 124 GLN B O 1
ATOM 2218 N N . SER B 1 125 ? -8.875 -9.953 -4.738 1 96.31 125 SER B N 1
ATOM 2219 C CA . SER B 1 125 ? -7.676 -9.125 -4.77 1 96.31 125 SER B CA 1
ATOM 2220 C C . SER B 1 125 ? -6.973 -9.227 -6.117 1 96.31 125 SER B C 1
ATOM 2222 O O . SER B 1 125 ? -6.488 -8.227 -6.648 1 96.31 125 SER B O 1
ATOM 2224 N N . THR B 1 126 ? -6.895 -10.422 -6.676 1 97.94 126 THR B N 1
ATOM 2225 C CA . THR B 1 126 ? -6.281 -10.617 -7.984 1 97.94 126 THR B CA 1
ATOM 2226 C C . THR B 1 126 ? -7.074 -9.891 -9.07 1 97.94 126 THR B C 1
ATOM 2228 O O . THR B 1 126 ? -6.504 -9.156 -9.883 1 97.94 126 THR B O 1
ATOM 2231 N N . ARG B 1 127 ? -8.391 -10.07 -9.055 1 97.88 127 ARG B N 1
ATOM 2232 C CA . ARG B 1 127 ? -9.234 -9.398 -10.039 1 97.88 127 ARG B CA 1
ATOM 2233 C C . ARG B 1 127 ? -9.094 -7.887 -9.938 1 97.88 127 ARG B C 1
ATOM 2235 O O . ARG B 1 127 ? -8.922 -7.207 -10.953 1 97.88 127 ARG B O 1
ATOM 2242 N N . ALA B 1 128 ? -9.172 -7.402 -8.75 1 97.25 128 ALA B N 1
ATOM 2243 C CA . ALA B 1 128 ? -9.039 -5.969 -8.523 1 97.25 128 ALA B CA 1
ATOM 2244 C C . ALA B 1 128 ? -7.691 -5.461 -9.023 1 97.25 128 ALA B C 1
ATOM 2246 O O . ALA B 1 128 ? -7.621 -4.434 -9.703 1 97.25 128 ALA B O 1
ATOM 2247 N N . GLY B 1 129 ? -6.605 -6.184 -8.641 1 97.94 129 GLY B N 1
ATOM 2248 C CA . GLY B 1 129 ? -5.277 -5.797 -9.094 1 97.94 129 GLY B CA 1
ATOM 2249 C C . GLY B 1 129 ? -5.156 -5.715 -10.602 1 97.94 129 GLY B C 1
ATOM 2250 O O . GLY B 1 129 ? -4.594 -4.758 -11.133 1 97.94 129 GLY B O 1
ATOM 2251 N N . LEU B 1 130 ? -5.715 -6.652 -11.25 1 98.44 130 LEU B N 1
ATOM 2252 C CA . LEU B 1 130 ? -5.645 -6.695 -12.703 1 98.44 130 LEU B CA 1
ATOM 2253 C C . LEU B 1 130 ? -6.508 -5.598 -13.32 1 98.44 130 LEU B C 1
ATOM 2255 O O . LEU B 1 130 ? -6.117 -4.988 -14.32 1 98.44 130 LEU B O 1
ATOM 2259 N N . ASP B 1 131 ? -7.688 -5.344 -12.805 1 97.62 131 ASP B N 1
ATOM 2260 C CA . ASP B 1 131 ? -8.547 -4.27 -13.289 1 97.62 131 ASP B CA 1
ATOM 2261 C C . ASP B 1 131 ? -7.867 -2.912 -13.141 1 97.62 131 ASP B C 1
ATOM 2263 O O . ASP B 1 131 ? -7.879 -2.102 -14.07 1 97.62 131 ASP B O 1
ATOM 2267 N N . LEU B 1 132 ? -7.332 -2.674 -11.992 1 98 132 LEU B N 1
ATOM 2268 C CA . LEU B 1 132 ? -6.609 -1.427 -11.75 1 98 132 LEU B CA 1
ATOM 2269 C C . LEU B 1 132 ? -5.441 -1.281 -12.719 1 98 132 LEU B C 1
ATOM 2271 O O . LEU B 1 132 ? -5.234 -0.209 -13.289 1 98 132 LEU B O 1
ATOM 2275 N N . TYR B 1 133 ? -4.691 -2.402 -12.898 1 97.75 133 TYR B N 1
ATOM 2276 C CA . TYR B 1 133 ? -3.586 -2.42 -13.844 1 97.75 133 TYR B CA 1
ATOM 2277 C C . TYR B 1 133 ? -4.051 -2.004 -15.234 1 97.75 133 TYR B C 1
ATOM 2279 O O .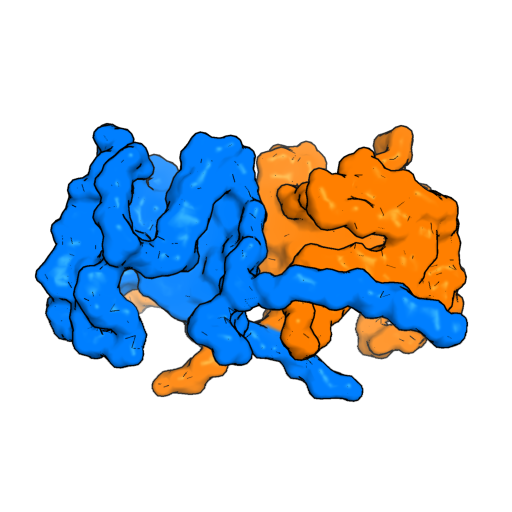 TYR B 1 133 ? -3.441 -1.142 -15.875 1 97.75 133 TYR B O 1
ATOM 2287 N N . ARG B 1 134 ? -5.113 -2.557 -15.633 1 96.94 134 ARG B N 1
ATOM 2288 C CA . ARG B 1 134 ? -5.625 -2.297 -16.969 1 96.94 134 ARG B CA 1
ATOM 2289 C C . ARG B 1 134 ? -6.098 -0.854 -17.109 1 96.94 134 ARG B C 1
ATOM 2291 O O . ARG B 1 134 ? -6.012 -0.265 -18.188 1 96.94 134 ARG B O 1
ATOM 2298 N N . ARG B 1 135 ? -6.574 -0.247 -16.062 1 97.06 135 ARG B N 1
ATOM 2299 C CA . ARG B 1 135 ? -7.117 1.107 -16.094 1 97.06 135 ARG B CA 1
ATOM 2300 C C . ARG B 1 135 ? -6.027 2.141 -15.828 1 97.06 135 ARG B C 1
ATOM 2302 O O . ARG B 1 135 ? -6.277 3.346 -15.898 1 97.06 135 ARG B O 1
ATOM 2309 N N . GLY B 1 136 ? -4.836 1.715 -15.469 1 96.62 136 GLY B N 1
ATOM 2310 C CA . GLY B 1 136 ? -3.77 2.641 -15.125 1 96.62 136 GLY B CA 1
ATOM 2311 C C . GLY B 1 136 ? -3.967 3.309 -13.773 1 96.62 136 GLY B C 1
ATOM 2312 O O . GLY B 1 136 ? -3.508 4.434 -13.562 1 96.62 136 GLY B O 1
ATOM 2313 N N . GLU B 1 137 ? -4.758 2.65 -12.883 1 97.56 137 GLU B N 1
ATOM 2314 C CA . GLU B 1 137 ? -4.973 3.096 -11.508 1 97.56 137 GLU B CA 1
ATOM 2315 C C . GLU B 1 137 ? -4.125 2.293 -10.531 1 97.56 137 GLU B C 1
ATOM 2317 O O . GLU B 1 137 ? -3.742 1.157 -10.812 1 97.56 137 GLU B O 1
ATOM 2322 N N . ASN B 1 138 ? -3.807 2.859 -9.398 1 98.5 138 ASN B N 1
ATOM 2323 C CA . ASN B 1 138 ? -2.803 2.186 -8.578 1 98.5 138 ASN B CA 1
ATOM 2324 C C . ASN B 1 138 ? -3.311 1.938 -7.164 1 98.5 138 ASN B C 1
ATOM 2326 O O . ASN B 1 138 ? -2.537 1.56 -6.281 1 98.5 138 ASN B O 1
ATOM 2330 N N . PHE B 1 139 ? -4.605 2.221 -6.91 1 98.69 139 PHE B N 1
ATOM 2331 C CA . PHE B 1 139 ? -5.105 2.068 -5.551 1 98.69 139 PHE B CA 1
ATOM 2332 C C . PHE B 1 139 ? -6.586 1.708 -5.555 1 98.69 139 PHE B C 1
ATOM 2334 O O . PHE B 1 139 ? -7.352 2.223 -6.371 1 98.69 139 PHE B O 1
ATOM 2341 N N . GLY B 1 140 ? -7.008 0.888 -4.629 1 97.94 140 GLY B N 1
ATOM 2342 C CA . GLY B 1 140 ? -8.414 0.561 -4.496 1 97.94 140 GLY B CA 1
ATOM 2343 C C . GLY B 1 140 ? -8.781 0.043 -3.117 1 97.94 140 GLY B C 1
ATOM 2344 O O . GLY B 1 140 ? -7.941 -0.533 -2.424 1 97.94 140 GLY B O 1
ATOM 2345 N N . VAL B 1 141 ? -10.008 0.248 -2.697 1 97.5 141 VAL B N 1
ATOM 2346 C CA . VAL B 1 141 ? -10.594 -0.292 -1.476 1 97.5 141 VAL B CA 1
ATOM 2347 C C . VAL B 1 141 ? -11.805 -1.159 -1.82 1 97.5 141 VAL B C 1
ATOM 2349 O O . VAL B 1 141 ? -12.648 -0.769 -2.633 1 97.5 141 VAL B O 1
ATOM 2352 N N . TYR B 1 142 ? -11.844 -2.305 -1.184 1 96.38 142 TYR B N 1
ATOM 2353 C CA . TYR B 1 142 ? -12.914 -3.24 -1.498 1 96.38 142 TYR B CA 1
ATOM 2354 C C . TYR B 1 142 ? -13.461 -3.889 -0.232 1 96.38 142 TYR B C 1
ATOM 2356 O O . TYR B 1 142 ? -12.703 -4.195 0.693 1 96.38 142 TYR B O 1
ATOM 2364 N N . GLY B 1 143 ? -14.758 -4.117 -0.182 1 94.69 143 GLY B N 1
ATOM 2365 C CA . GLY B 1 143 ? -15.383 -4.895 0.878 1 94.69 143 GLY B CA 1
ATOM 2366 C C . GLY B 1 143 ? -15.672 -4.078 2.125 1 94.69 143 GLY B C 1
ATOM 2367 O O . GLY B 1 143 ? -16.016 -4.633 3.172 1 94.69 143 GLY B O 1
ATOM 2368 N N . TRP B 1 144 ? -15.516 -2.812 2.078 1 93.69 144 TRP B N 1
ATOM 2369 C CA . TRP B 1 144 ? -15.711 -1.94 3.232 1 93.69 144 TRP B CA 1
ATOM 2370 C C . TRP B 1 144 ? -17.094 -1.291 3.197 1 93.69 144 TRP B C 1
ATOM 2372 O O . TRP B 1 144 ? -17.625 -1.014 2.123 1 93.69 144 TRP B O 1
ATOM 2382 N N . PRO B 1 145 ? -17.609 -1.134 4.422 1 83.94 145 PRO B N 1
ATOM 2383 C CA . PRO B 1 145 ? -18.875 -0.406 4.441 1 83.94 145 PRO B CA 1
ATOM 2384 C C . PRO B 1 145 ? -18.734 1.042 3.979 1 83.94 145 PRO B C 1
ATOM 2386 O O . PRO B 1 145 ? -17.641 1.617 4.062 1 83.94 145 PRO B O 1
ATOM 2389 N N . GLU B 1 146 ? -19.734 1.575 3.34 1 72.88 146 GLU B N 1
ATOM 2390 C CA . GLU B 1 146 ? -19.703 2.998 3.014 1 72.88 146 GLU B CA 1
ATOM 2391 C C . GLU B 1 146 ? -19.469 3.844 4.262 1 72.88 146 GLU B C 1
ATOM 2393 O O . GLU B 1 146 ? -19.969 3.525 5.34 1 72.88 146 GLU B O 1
ATOM 2398 N N . PRO B 1 147 ? -18.375 4.684 4.227 1 60.31 147 PRO B N 1
ATOM 2399 C CA . PRO B 1 147 ? -18.172 5.535 5.402 1 60.31 147 PRO B CA 1
ATOM 2400 C C . PRO B 1 147 ? -19.469 6.156 5.922 1 60.31 147 PRO B C 1
ATOM 2402 O O . PRO B 1 147 ? -20.328 6.535 5.129 1 60.31 147 PRO B O 1
ATOM 2405 N N . SER B 1 148 ? -19.797 5.688 7.094 1 46.47 148 SER B N 1
ATOM 2406 C CA . SER B 1 148 ? -20.969 6.328 7.676 1 46.47 148 SER B CA 1
ATOM 2407 C C . SER B 1 148 ? -20.844 7.848 7.656 1 46.47 148 SER B C 1
ATOM 2409 O O . SER B 1 148 ? -19.766 8.383 7.953 1 46.47 148 SER B O 1
ATOM 2411 N N . LEU B 1 149 ? -21.422 8.562 6.742 1 42 149 LEU B N 1
ATOM 2412 C CA . LEU B 1 149 ? -21.516 10.016 6.91 1 42 149 LEU B CA 1
ATOM 2413 C C . LEU B 1 149 ? -21.766 10.375 8.375 1 42 149 LEU B C 1
ATOM 2415 O O . LEU B 1 149 ? -22.875 10.188 8.883 1 42 149 LEU B O 1
ATOM 2419 N N . ILE B 1 150 ? -21.031 9.938 9.305 1 36.69 150 ILE B N 1
ATOM 2420 C CA . ILE B 1 150 ? -21.297 10.266 10.703 1 36.69 150 ILE B CA 1
ATOM 2421 C C . ILE B 1 150 ? -21.484 11.773 10.852 1 36.69 150 ILE B C 1
ATOM 2423 O O . ILE B 1 150 ? -20.641 12.445 11.453 1 36.69 150 ILE B O 1
ATOM 2427 N N . GLY B 1 151 ? -21.422 12.766 10 1 33.22 151 GLY B N 1
ATOM 2428 C CA . GLY B 1 151 ? -21.812 14.016 10.641 1 33.22 151 GLY B CA 1
ATOM 2429 C C . GLY B 1 151 ? -23.109 13.898 11.43 1 33.22 151 GLY B C 1
ATOM 2430 O O . GLY B 1 151 ? -24.203 14.047 10.867 1 33.22 151 GLY B O 1
ATOM 2431 N N . ASP B 1 152 ? -23.219 12.875 12.25 1 28.19 152 ASP B N 1
ATOM 2432 C CA . ASP B 1 152 ? -24.297 13.297 13.133 1 28.19 152 ASP B CA 1
ATOM 2433 C C . ASP B 1 152 ? -24 14.648 13.773 1 28.19 152 ASP B C 1
ATOM 2435 O O . ASP B 1 152 ? -22.922 14.844 14.336 1 28.19 152 ASP B O 1
ATOM 2439 N N . PRO B 1 153 ? -24.562 15.742 13.266 1 33 153 PRO B N 1
ATOM 2440 C CA . PRO B 1 153 ? -24.578 16.953 14.086 1 33 153 PRO B CA 1
ATOM 2441 C C . PRO B 1 153 ? -24.734 16.672 15.578 1 33 153 PRO B C 1
ATOM 2443 O O . PRO B 1 153 ? -25.688 15.992 15.977 1 33 153 PRO B O 1
ATOM 2446 N N . ARG B 1 154 ? -23.703 16.312 16.312 1 27.22 154 ARG B N 1
ATOM 2447 C CA . ARG B 1 154 ? -24.016 16.609 17.703 1 27.22 154 ARG B CA 1
ATOM 2448 C C . ARG B 1 154 ? -24.219 18.109 17.922 1 27.22 154 ARG B C 1
ATOM 2450 O O . ARG B 1 154 ? -23.594 18.922 17.25 1 27.22 154 ARG B O 1
#

pLDDT: mean 92.87, std 14.07, range [26.7, 98.88]

Solvent-accessible surface area (backbone atoms only — not comparable to full-atom values): 16804 Å² total; per-residue (Å²): 130,86,81,41,61,36,34,45,33,32,29,43,42,48,68,55,96,68,20,34,46,29,32,24,31,24,82,66,90,57,66,60,70,22,31,31,42,52,47,48,63,44,54,81,95,52,54,74,66,58,36,45,38,49,31,34,34,61,44,24,49,28,47,53,52,76,90,28,53,40,81,43,26,42,35,45,37,28,66,58,86,90,40,53,34,40,36,41,29,28,33,49,78,48,71,44,71,70,78,44,76,61,37,63,73,44,30,74,43,72,46,75,34,46,72,89,56,64,66,89,55,38,41,64,70,46,50,50,39,50,52,29,48,75,69,73,38,49,67,51,76,43,67,66,77,75,76,71,81,64,75,64,80,123,129,86,80,41,63,37,35,45,34,34,30,42,41,47,68,54,95,69,21,34,47,30,31,24,30,23,83,67,90,58,64,60,71,21,31,30,42,52,45,49,62,45,53,80,96,52,54,72,68,57,35,43,38,49,33,35,34,60,44,24,49,28,46,55,53,76,91,28,53,41,81,44,26,43,34,45,38,27,66,59,85,90,39,52,34,38,36,40,27,28,34,48,77,49,70,45,69,71,76,42,78,60,38,62,73,45,31,75,45,73,46,76,33,46,72,90,56,64,68,87,56,38,40,66,68,45,47,49,39,51,52,30,49,75,70,74,37,50,68,49,75,43,66,66,76,74,77,71,79,64,75,64,81,122

Nearest PDB structures (foldseek):
  4dyw-assembly1_A  TM=9.144E-01  e=6.003E-15  Burkholderia pseudomallei 1710b
  3r03-assembly1_A  TM=9.023E-01  e=2.561E-11  Rhodospirillum rubrum ATCC 11170
  3ffu-assembly1_B  TM=8.845E-01  e=2.405E-11  Bdellovibrio bacteriovorus
  2rrk-assembly1_A  TM=8.414E-01  e=7.161E-10  Escherichia coli K-12
  1sjy-assembly1_A-2  TM=6.797E-01  e=5.025E-09  Deinococcus radiodurans

InterPro domains:
  IPR000086 NUDIX hydrolase domain [PF00293] (9-121)
  IPR000086 NUDIX hydrolase domain [PS51462] (1-138)
  IPR015797 NUDIX hydrolase-like domain superfamily [SSF55811] (4-122)
  IPR020084 NUDIX hydrolase, conserved site [PS00893] (40-61)

Radius of gyration: 20.14 Å; Cα contacts (8 Å, |Δi|>4): 665; chains: 2; bounding box: 48×56×48 Å

Sequence (308 aa):
MTIFRTIVGVQLLLIENGRVLLARRRNTGFADGQWNAPGGKLDEGEDVLTAIIREADEEIGVQVERDDVELVASIHIQHPPGQTRIVFVFRARNWSGEPCNREPDSCSELRWFPLDELPENTIQSTRAGLDLYRRGENFGVYGWPEPSLIGDPRMTIFRTIVGVQLLLIENGRVLLARRRNTGFADGQWNAPGGKLDEGEDVLTAIIREADEEIGVQVERDDVELVASIHIQHPPGQTRIVFVFRARNWSGEPCNREPDSCSELRWFPLDELPENTIQSTRAGLDLYRRGENFGVYGWPEPSLIGDPR

Secondary structure (DSSP, 8-state):
-PPP-BEEEEEEE-EETTEEEEEEE-SSSSSTT-EE-SEEEPPTT--HHHHHHHHHHHHH--B--GGGEEEEEEEEEE-STT-EEEEEEEEESS-BS----S-TTTEEEEEEEETT---TTB-HHHHHHHHHHHHT--EEEESPPP--------/-PPP-BEEEEEEE-EETTEEEEEEE-SSSSSTT-EE-SEEEPPTT--HHHHHHHHHHHHH--B--GGGEEEEEEEEEE-STT-EEEEEEEEESS-BS----S-TTTEEEEEEEETT---TTB-HHHHHHHHHHHHT--EEEESPPP--------